Protein 2QZB (pdb70)

Structure (mmCIF, N/CA/C/O backbone):
data_2QZB
#
_entry.id   2QZB
#
_cell.length_a   37.599
_cell.length_b   37.599
_cell.length_c   420.261
_cell.angle_alpha   90.000
_cell.angle_beta   90.000
_cell.angle_gamma   90.000
#
_symmetry.space_group_name_H-M   'P 41 21 2'
#
loop_
_entity.id
_entity.type
_entity.pdbx_description
1 polymer 'Uncharacterized protein yfeY'
2 water water
#
loop_
_atom_site.group_PDB
_atom_site.id
_atom_site.type_symbol
_atom_site.label_atom_id
_atom_site.label_alt_id
_atom_site.label_comp_id
_atom_site.label_asym_id
_atom_site.label_entity_id
_atom_site.label_seq_id
_atom_site.pdbx_PDB_ins_code
_atom_site.Cartn_x
_atom_site.Cartn_y
_atom_site.Cartn_z
_atom_site.occupancy
_atom_site.B_iso_or_equiv
_atom_site.auth_seq_id
_atom_site.auth_comp_id
_atom_site.auth_asym_id
_atom_site.auth_atom_id
_atom_site.pdbx_PDB_model_num
ATOM 1 N N . THR A 1 14 ? -29.238 -6.640 -33.914 1.00 36.36 39 THR A N 1
ATOM 2 C CA . THR A 1 14 ? -28.294 -6.447 -35.051 1.00 35.54 39 THR A CA 1
ATOM 3 C C . THR A 1 14 ? -27.330 -7.618 -35.224 1.00 34.59 39 THR A C 1
ATOM 4 O O . THR A 1 14 ? -26.545 -7.951 -34.316 1.00 33.39 39 THR A O 1
ATOM 8 N N . LYS A 1 15 ? -27.391 -8.226 -36.409 1.00 32.82 40 LYS A N 1
ATOM 9 C CA . LYS A 1 15 ? -26.434 -9.252 -36.805 1.00 31.47 40 LYS A CA 1
ATOM 10 C C . LYS A 1 15 ? -25.897 -9.022 -38.224 1.00 30.03 40 LYS A C 1
ATOM 11 O O . LYS A 1 15 ? -26.566 -8.423 -39.090 1.00 28.57 40 LYS A O 1
ATOM 17 N N . VAL A 1 16 ? -24.708 -9.552 -38.456 1.00 27.46 41 VAL A N 1
ATOM 18 C CA . VAL A 1 16 ? -24.209 -9.701 -39.805 1.00 27.78 41 VAL A CA 1
ATOM 19 C C . VAL A 1 16 ? -24.925 -10.865 -40.500 1.00 27.89 41 VAL A C 1
ATOM 20 O O . VAL A 1 16 ? -24.979 -11.981 -39.982 1.00 26.74 41 VAL A O 1
ATOM 24 N N . SER A 1 17 ? -25.469 -10.590 -41.683 1.00 28.63 42 SER A N 1
ATOM 25 C CA . SER A 1 17 ? -26.169 -11.598 -42.486 1.00 28.80 42 SER A CA 1
ATOM 26 C C . SER A 1 17 ? -25.734 -11.435 -43.928 1.00 28.90 42 SER A C 1
ATOM 27 O O . SER A 1 17 ? -25.038 -10.485 -44.246 1.00 29.03 42 SER A O 1
ATOM 30 N N . GLU A 1 18 ? -26.162 -12.345 -44.804 1.00 29.19 43 GLU A N 1
ATOM 31 C CA . GLU A 1 18 ? -25.909 -12.242 -46.247 1.00 30.12 43 GLU A CA 1
ATOM 32 C C . GLU A 1 18 ? -26.229 -10.866 -46.832 1.00 30.38 43 GLU A C 1
ATOM 33 O O . GLU A 1 18 ? -25.541 -10.435 -47.754 1.00 30.83 43 GLU A O 1
ATOM 39 N N . GLN A 1 19 ? -27.258 -10.212 -46.291 1.00 31.06 44 GLN A N 1
ATOM 40 C CA . GLN A 1 19 ? -27.751 -8.893 -46.728 1.00 33.30 44 GLN A CA 1
ATOM 41 C C . GLN A 1 19 ? -27.056 -7.655 -46.151 1.00 32.24 44 GLN A C 1
ATOM 42 O O . GLN A 1 19 ? -27.256 -6.553 -46.649 1.00 33.79 44 GLN A O 1
ATOM 48 N N . GLY A 1 20 ? -26.293 -7.803 -45.082 1.00 31.66 45 GLY A N 1
ATOM 49 C CA . GLY A 1 20 ? -25.605 -6.650 -44.506 1.00 30.93 45 GLY A CA 1
ATOM 50 C C . GLY A 1 20 ? -25.518 -6.761 -43.003 1.00 30.41 45 GLY A C 1
ATOM 51 O O . GLY A 1 20 ? -25.426 -7.852 -42.463 1.00 29.95 45 GLY A O 1
ATOM 52 N N . VAL A 1 21 ? -25.515 -5.615 -42.347 1.00 30.16 46 VAL A N 1
ATOM 53 C CA . VAL A 1 21 ? -25.359 -5.524 -40.898 1.00 29.28 46 VAL A CA 1
ATOM 54 C C . VAL A 1 21 ? -26.557 -4.715 -40.464 1.00 30.20 46 VAL A C 1
ATOM 55 O O . VAL A 1 21 ? -26.647 -3.524 -40.752 1.00 30.33 46 VAL A O 1
ATOM 59 N N . GLY A 1 22 ? -27.521 -5.378 -39.834 1.00 31.49 47 GLY A N 1
ATOM 60 C CA . GLY A 1 22 ? -28.788 -4.716 -39.464 1.00 32.77 47 GLY A CA 1
ATOM 61 C C . GLY A 1 22 ? -29.463 -4.187 -40.718 1.00 34.20 47 GLY A C 1
ATOM 62 O O . GLY A 1 22 ? -29.788 -4.951 -41.616 1.00 34.83 47 GLY A O 1
ATOM 63 N N . GLU A 1 23 ? -29.643 -2.876 -40.807 1.00 34.23 48 GLU A N 1
ATOM 64 C CA . GLU A 1 23 ? -30.277 -2.286 -41.982 1.00 35.11 48 GLU A CA 1
ATOM 65 C C . GLU A 1 23 ? -29.246 -1.663 -42.938 1.00 34.46 48 GLU A C 1
ATOM 66 O O . GLU A 1 23 ? -29.593 -1.053 -43.939 1.00 34.64 48 GLU A O 1
ATOM 72 N N . LEU A 1 24 ? -27.967 -1.840 -42.634 1.00 33.63 49 LEU A N 1
ATOM 73 C CA . LEU A 1 24 ? -26.890 -1.454 -43.546 1.00 32.23 49 LEU A CA 1
ATOM 74 C C . LEU A 1 24 ? -26.748 -2.549 -44.613 1.00 32.97 49 LEU A C 1
ATOM 75 O O . LEU A 1 24 ? -26.493 -3.698 -44.291 1.00 32.50 49 LEU A O 1
ATOM 80 N N . THR A 1 25 ? -26.970 -2.180 -45.872 1.00 33.69 50 THR A N 1
ATOM 81 C CA . THR A 1 25 ? -27.041 -3.136 -46.983 1.00 34.40 50 THR A CA 1
ATOM 82 C C . THR A 1 25 ? -26.303 -2.579 -48.194 1.00 34.35 50 THR A C 1
ATOM 83 O O . THR A 1 25 ? -25.736 -1.463 -48.154 1.00 32.33 50 THR A O 1
ATOM 87 N N . ALA A 1 26 ? -26.276 -3.372 -49.263 1.00 34.68 51 ALA A N 1
ATOM 88 C CA . ALA A 1 26 ? -25.664 -2.948 -50.519 1.00 35.38 51 ALA A CA 1
ATOM 89 C C . ALA A 1 26 ? -26.397 -1.725 -51.098 1.00 35.94 51 ALA A C 1
ATOM 90 O O . ALA A 1 26 ? -25.812 -0.959 -51.856 1.00 36.51 51 ALA A O 1
ATOM 92 N N . SER A 1 27 ? -27.661 -1.528 -50.751 1.00 36.63 52 SER A N 1
ATOM 93 C CA . SER A 1 27 ? -28.367 -0.342 -51.286 1.00 38.02 52 SER A CA 1
ATOM 94 C C . SER A 1 27 ? -28.244 0.912 -50.402 1.00 38.00 52 SER A C 1
ATOM 95 O O . SER A 1 27 ? -28.683 1.999 -50.796 1.00 38.51 52 SER A O 1
ATOM 98 N N . THR A 1 28 ? -27.638 0.765 -49.218 1.00 36.66 53 THR A N 1
ATOM 99 C CA . THR A 1 28 ? -27.409 1.898 -48.343 1.00 35.26 53 THR A CA 1
ATOM 100 C C . THR A 1 28 ? -26.368 2.862 -48.912 1.00 34.60 53 THR A C 1
ATOM 101 O O . THR A 1 28 ? -25.236 2.487 -49.142 1.00 34.86 53 THR A O 1
ATOM 105 N N . PRO A 1 29 ? -26.767 4.121 -49.166 1.00 34.71 54 PRO A N 1
ATOM 106 C CA . PRO A 1 29 ? -25.812 5.120 -49.622 1.00 34.59 54 PRO A CA 1
ATOM 107 C C . PRO A 1 29 ? -24.673 5.304 -48.628 1.00 34.31 54 PRO A C 1
ATOM 108 O O . PRO A 1 29 ? -24.899 5.198 -47.418 1.00 34.56 54 PRO A O 1
ATOM 112 N N . LEU A 1 30 ? -23.481 5.609 -49.121 1.00 32.92 55 LEU A N 1
ATOM 113 C CA . LEU A 1 30 ? -22.385 5.868 -48.240 1.00 33.25 55 LEU A CA 1
ATOM 114 C C . LEU A 1 30 ? -22.416 7.333 -47.791 1.00 33.19 55 LEU A C 1
ATOM 115 O O . LEU A 1 30 ? -21.631 8.155 -48.239 1.00 32.29 55 LEU A O 1
ATOM 120 N N . GLN A 1 31 ? -23.341 7.635 -46.884 1.00 32.23 56 GLN A N 1
ATOM 121 C CA . GLN A 1 31 ? -23.587 9.016 -46.483 1.00 33.12 56 GLN A CA 1
ATOM 122 C C . GLN A 1 31 ? -23.917 9.064 -45.003 1.00 32.20 56 GLN A C 1
ATOM 123 O O . GLN A 1 31 ? -24.551 8.161 -44.501 1.00 31.25 56 GLN A O 1
ATOM 129 N N . GLU A 1 32 ? -23.505 10.134 -44.331 1.00 32.22 57 GLU A N 1
ATOM 130 C CA . GLU A 1 32 ? -23.684 10.259 -42.902 1.00 33.68 57 GLU A CA 1
ATOM 131 C C . GLU A 1 32 ? -25.099 9.952 -42.418 1.00 32.64 57 GLU A C 1
ATOM 132 O O . GLU A 1 32 ? -25.273 9.119 -41.543 1.00 32.67 57 GLU A O 1
ATOM 138 N N . GLN A 1 33 ? -26.114 10.609 -42.975 1.00 32.28 58 GLN A N 1
ATOM 139 C CA . GLN A 1 33 ? -27.476 10.473 -42.421 1.00 32.34 58 GLN A CA 1
ATOM 140 C C . GLN A 1 33 ? -28.128 9.125 -42.749 1.00 31.19 58 GLN A C 1
ATOM 141 O O . GLN A 1 33 ? -28.920 8.576 -41.970 1.00 31.62 58 GLN A O 1
ATOM 147 N N . ALA A 1 34 ? -27.755 8.560 -43.891 1.00 29.78 59 ALA A N 1
ATOM 148 C CA . ALA A 1 34 ? -28.256 7.237 -44.283 1.00 28.05 59 ALA A CA 1
ATOM 149 C C . ALA A 1 34 ? -27.752 6.161 -43.311 1.00 26.22 59 ALA A C 1
ATOM 150 O O . ALA A 1 34 ? -28.493 5.318 -42.864 1.00 25.38 59 ALA A O 1
ATOM 152 N N . ILE A 1 35 ? -26.476 6.209 -42.993 1.00 25.81 60 ILE A N 1
ATOM 153 C CA . ILE A 1 35 ? -25.879 5.252 -42.056 1.00 25.66 60 ILE A CA 1
ATOM 154 C C . ILE A 1 35 ? -26.465 5.437 -40.644 1.00 25.94 60 ILE A C 1
ATOM 155 O O . ILE A 1 35 ? -26.842 4.473 -40.001 1.00 25.85 60 ILE A O 1
ATOM 160 N N . ALA A 1 36 ? -26.591 6.679 -40.203 1.00 27.14 61 ALA A N 1
ATOM 161 C CA . ALA A 1 36 ? -27.092 6.970 -38.839 1.00 29.42 61 ALA A CA 1
ATOM 162 C C . ALA A 1 36 ? -28.527 6.502 -38.704 1.00 30.80 61 ALA A C 1
ATOM 163 O O . ALA A 1 36 ? -28.892 5.908 -37.706 1.00 30.39 61 ALA A O 1
ATOM 165 N N . ASP A 1 37 ? -29.322 6.693 -39.754 1.00 33.01 62 ASP A N 1
ATOM 166 C CA . ASP A 1 37 ? -30.683 6.177 -39.768 1.00 35.32 62 ASP A CA 1
ATOM 167 C C . ASP A 1 37 ? -30.726 4.669 -39.727 1.00 35.81 62 ASP A C 1
ATOM 168 O O . ASP A 1 37 ? -31.652 4.108 -39.183 1.00 36.40 62 ASP A O 1
ATOM 173 N N . ALA A 1 38 ? -29.735 4.023 -40.335 1.00 35.90 63 ALA A N 1
ATOM 174 C CA . ALA A 1 38 ? -29.675 2.559 -40.388 1.00 36.36 63 ALA A CA 1
ATOM 175 C C . ALA A 1 38 ? -29.189 1.940 -39.100 1.00 36.52 63 ALA A C 1
ATOM 176 O O . ALA A 1 38 ? -29.570 0.824 -38.778 1.00 36.99 63 ALA A O 1
ATOM 178 N N . LEU A 1 39 ? -28.342 2.666 -38.380 1.00 36.51 64 LEU A N 1
ATOM 179 C CA . LEU A 1 39 ? -27.683 2.159 -37.186 1.00 36.60 64 LEU A CA 1
ATOM 180 C C . LEU A 1 39 ? -28.666 1.979 -36.046 1.00 37.50 64 LEU A C 1
ATOM 181 O O . LEU A 1 39 ? -29.520 2.810 -35.857 1.00 37.80 64 LEU A O 1
ATOM 186 N N . ASP A 1 40 ? -28.519 0.901 -35.281 1.00 38.14 65 ASP A N 1
ATOM 187 C CA . ASP A 1 40 ? -29.380 0.654 -34.123 1.00 39.32 65 ASP A CA 1
ATOM 188 C C . ASP A 1 40 ? -28.518 0.379 -32.875 1.00 38.92 65 ASP A C 1
ATOM 189 O O . ASP A 1 40 ? -28.217 -0.765 -32.519 1.00 40.65 65 ASP A O 1
ATOM 194 N N . GLY A 1 41 ? -28.094 1.445 -32.229 1.00 37.71 66 GLY A N 1
ATOM 195 C CA . GLY A 1 41 ? -27.251 1.325 -31.054 1.00 35.45 66 GLY A CA 1
ATOM 196 C C . GLY A 1 41 ? -26.859 2.713 -30.630 1.00 34.29 66 GLY A C 1
ATOM 197 O O . GLY A 1 41 ? -27.202 3.695 -31.285 1.00 34.15 66 GLY A O 1
ATOM 198 N N . ASP A 1 42 ? -26.110 2.788 -29.537 1.00 33.05 67 ASP A N 1
ATOM 199 C CA . ASP A 1 42 ? -25.678 4.040 -28.997 1.00 30.96 67 ASP A CA 1
ATOM 200 C C . ASP A 1 42 ? -24.287 4.311 -29.579 1.00 28.58 67 ASP A C 1
ATOM 201 O O . ASP A 1 42 ? -23.295 4.275 -28.864 1.00 29.17 67 ASP A O 1
ATOM 206 N N . TYR A 1 43 ? -24.223 4.575 -30.878 1.00 25.95 68 TYR A N 1
ATOM 207 C CA . TYR A 1 43 ? -22.949 4.763 -31.560 1.00 23.61 68 TYR A CA 1
ATOM 208 C C . TYR A 1 43 ? -22.731 6.230 -31.857 1.00 21.99 68 TYR A C 1
ATOM 209 O O . TYR A 1 43 ? -23.680 6.996 -31.896 1.00 19.84 68 TYR A O 1
ATOM 218 N N . ARG A 1 44 ? -21.469 6.571 -32.096 1.00 20.90 69 ARG A N 1
ATOM 219 C CA . ARG A 1 44 ? -21.061 7.793 -32.746 1.00 21.57 69 ARG A CA 1
ATOM 220 C C . ARG A 1 44 ? -20.536 7.407 -34.136 1.00 21.82 69 ARG A C 1
ATOM 221 O O . ARG A 1 44 ? -20.317 6.227 -34.426 1.00 21.83 69 ARG A O 1
ATOM 229 N N . LEU A 1 45 ? -20.325 8.397 -34.987 1.00 22.58 70 LEU A N 1
ATOM 230 C CA . LEU A 1 45 ? -19.924 8.184 -36.382 1.00 22.55 70 LEU A CA 1
ATOM 231 C C . LEU A 1 45 ? -18.817 9.189 -36.761 1.00 22.92 70 LEU A C 1
ATOM 232 O O . LEU A 1 45 ? -18.892 10.376 -36.394 1.00 22.34 70 LEU A O 1
ATOM 237 N N . ARG A 1 46 ? -17.799 8.715 -37.472 1.00 21.11 71 ARG A N 1
ATOM 238 C CA . ARG A 1 46 ? -16.639 9.494 -37.836 1.00 22.22 71 ARG A CA 1
ATOM 239 C C . ARG A 1 46 ? -16.412 9.189 -39.324 1.00 22.76 71 ARG A C 1
ATOM 240 O O . ARG A 1 46 ? -16.873 8.175 -39.792 1.00 21.99 71 ARG A O 1
ATOM 248 N N . SER A 1 47 ? -15.700 10.042 -40.063 1.00 22.76 72 SER A N 1
ATOM 249 C CA . SER A 1 47 ? -15.430 9.731 -41.458 1.00 23.38 72 SER A CA 1
ATOM 250 C C . SER A 1 47 ? -13.969 9.862 -41.821 1.00 23.41 72 SER A C 1
ATOM 251 O O . SER A 1 47 ? -13.158 10.351 -41.052 1.00 22.61 72 SER A O 1
ATOM 254 N N . GLY A 1 48 ? -13.641 9.416 -43.026 1.00 23.82 73 GLY A N 1
ATOM 255 C CA . GLY A 1 48 ? -12.263 9.442 -43.499 1.00 24.44 73 GLY A CA 1
ATOM 256 C C . GLY A 1 48 ? -12.231 9.141 -44.999 1.00 25.31 73 GLY A C 1
ATOM 257 O O . GLY A 1 48 ? -13.253 8.851 -45.608 1.00 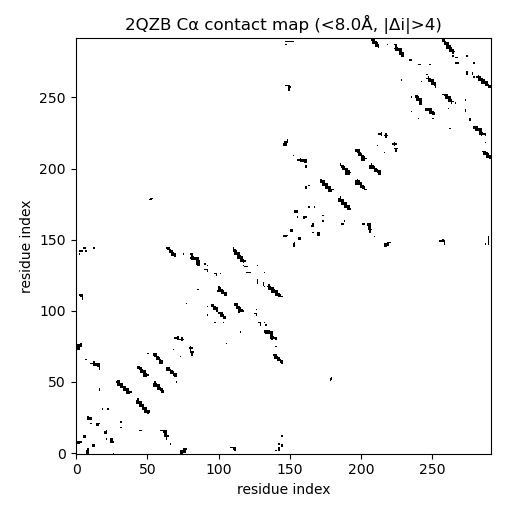24.24 73 GLY A O 1
ATOM 258 N N . MET A 1 49 ? -11.061 9.232 -45.587 1.00 26.90 74 MET A N 1
ATOM 259 C CA . MET A 1 49 ? -10.943 9.004 -47.008 1.00 28.86 74 MET A CA 1
ATOM 260 C C . MET A 1 49 ? -9.693 8.258 -47.175 1.00 29.51 74 MET A C 1
ATOM 261 O O . MET A 1 49 ? -8.773 8.345 -46.332 1.00 30.40 74 MET A O 1
ATOM 266 N N . LYS A 1 50 ? -9.660 7.465 -48.234 1.00 30.65 75 LYS A N 1
ATOM 267 C CA . LYS A 1 50 ? -8.449 6.761 -48.571 1.00 31.95 75 LYS A CA 1
ATOM 268 C C . LYS A 1 50 ? -8.435 6.523 -50.057 1.00 33.14 75 LYS A C 1
ATOM 269 O O . LYS A 1 50 ? -9.391 6.803 -50.780 1.00 32.35 75 LYS A O 1
ATOM 275 N N . THR A 1 51 ? -7.331 5.939 -50.474 1.00 34.84 76 THR A N 1
ATOM 276 C CA . THR A 1 51 ? -7.026 5.685 -51.854 1.00 37.35 76 THR A CA 1
ATOM 277 C C . THR A 1 51 ? -7.488 4.259 -52.192 1.00 38.08 76 THR A C 1
ATOM 278 O O . THR A 1 51 ? -7.280 3.335 -51.400 1.00 37.56 76 THR A O 1
ATOM 282 N N . ALA A 1 52 ? -8.153 4.113 -53.349 1.00 39.37 77 ALA A N 1
ATOM 283 C CA . ALA A 1 52 ? -8.591 2.807 -53.909 1.00 39.83 77 ALA A CA 1
ATOM 284 C C . ALA A 1 52 ? -8.750 2.883 -55.443 1.00 40.26 77 ALA A C 1
ATOM 285 O O . ALA A 1 52 ? -9.399 3.798 -55.950 1.00 40.61 77 ALA A O 1
ATOM 287 N N . ASN A 1 53 ? -8.138 1.945 -56.174 1.00 41.04 78 ASN A N 1
ATOM 288 C CA . ASN A 1 53 ? -8.324 1.793 -57.648 1.00 41.06 78 ASN A CA 1
ATOM 289 C C . ASN A 1 53 ? -8.164 3.052 -58.498 1.00 40.65 78 ASN A C 1
ATOM 290 O O . ASN A 1 53 ? -9.009 3.354 -59.359 1.00 40.34 78 ASN A O 1
ATOM 295 N N . GLY A 1 54 ? -7.089 3.789 -58.247 1.00 40.58 79 GLY A N 1
ATOM 296 C CA . GLY A 1 54 ? -6.810 5.017 -58.971 1.00 40.50 79 GLY A CA 1
ATOM 297 C C . GLY A 1 54 ? -7.753 6.145 -58.611 1.00 40.32 79 GLY A C 1
ATOM 298 O O . GLY A 1 54 ? -7.900 7.087 -59.369 1.00 40.22 79 GLY A O 1
ATOM 299 N N . ASN A 1 55 ? -8.384 6.055 -57.447 1.00 40.57 80 ASN A N 1
ATOM 300 C CA . ASN A 1 55 ? -9.158 7.190 -56.914 1.00 40.61 80 ASN A CA 1
ATOM 301 C C . ASN A 1 55 ? -9.174 7.287 -55.383 1.00 39.92 80 ASN A C 1
ATOM 302 O O . ASN A 1 55 ? -8.495 6.534 -54.691 1.00 40.65 80 ASN A O 1
ATOM 307 N N . VAL A 1 56 ? -9.937 8.233 -54.864 1.00 38.48 81 VAL A N 1
ATOM 308 C CA . VAL A 1 56 ? -10.080 8.408 -53.437 1.00 37.30 81 VAL A CA 1
ATOM 309 C C . VAL A 1 56 ? -11.502 8.005 -53.062 1.00 36.22 81 VAL A C 1
ATOM 310 O O . VAL A 1 56 ? -12.460 8.453 -53.701 1.00 36.02 81 VAL A O 1
ATOM 314 N N . VAL A 1 57 ? -11.637 7.133 -52.063 1.00 34.13 82 VAL A N 1
ATOM 315 C CA . VAL A 1 57 ? -12.980 6.748 -51.566 1.00 32.71 82 VAL A CA 1
ATOM 316 C C . VAL A 1 57 ? -13.183 7.170 -50.109 1.00 31.88 82 VAL A C 1
ATOM 317 O O . VAL A 1 57 ? -12.231 7.235 -49.321 1.00 30.69 82 VAL A O 1
ATOM 321 N N . ARG A 1 58 ? -14.443 7.406 -49.763 1.00 30.40 83 ARG A N 1
ATOM 322 C CA . ARG A 1 58 ? -14.809 7.723 -48.426 1.00 29.35 83 ARG A CA 1
ATOM 323 C C . ARG A 1 58 ? -15.072 6.439 -47.646 1.00 28.08 83 ARG A C 1
ATOM 324 O O . ARG A 1 58 ? -15.429 5.390 -48.228 1.00 26.55 83 ARG A O 1
ATOM 332 N N . PHE A 1 59 ? -14.808 6.514 -46.346 1.00 25.45 84 PHE A N 1
ATOM 333 C CA . PHE A 1 59 ? -15.232 5.479 -45.401 1.00 24.31 84 PHE A CA 1
ATOM 334 C C . PHE A 1 59 ? -15.802 6.110 -44.123 1.00 23.48 84 PHE A C 1
ATOM 335 O O . PHE A 1 59 ? -15.577 7.309 -43.885 1.00 21.42 84 PHE A O 1
ATOM 343 N N . PHE A 1 60 ? -16.549 5.318 -43.347 1.00 22.45 85 PHE A N 1
ATOM 344 C CA . PHE A 1 60 ? -17.056 5.746 -42.031 1.00 21.89 85 PHE A CA 1
ATOM 345 C C . PHE A 1 60 ? -16.614 4.763 -40.964 1.00 21.40 85 PHE A C 1
ATOM 346 O O . PHE A 1 60 ? -16.537 3.566 -41.215 1.00 19.67 85 PHE A O 1
ATOM 354 N N . GLU A 1 61 ? -16.299 5.288 -39.781 1.00 21.05 86 GLU A N 1
ATOM 355 C CA . GLU A 1 61 ? -16.078 4.494 -38.584 1.00 22.07 86 GLU A CA 1
ATOM 356 C C . GLU A 1 61 ? -17.240 4.733 -37.635 1.00 21.39 86 GLU A C 1
ATOM 357 O O . GLU A 1 61 ? -17.561 5.876 -37.247 1.00 21.51 86 GLU A O 1
ATOM 363 N N . VAL A 1 62 ? -17.886 3.645 -37.289 1.00 20.86 87 VAL A N 1
ATOM 364 C CA . VAL A 1 62 ? -18.949 3.637 -36.339 1.00 20.49 87 VAL A CA 1
ATOM 365 C C . VAL A 1 62 ? -18.264 3.411 -34.999 1.00 20.86 87 VAL A C 1
ATOM 366 O O . VAL A 1 62 ? -17.542 2.458 -34.825 1.00 21.29 87 VAL A O 1
ATOM 370 N N . MET A 1 63 ? -18.481 4.305 -34.060 1.00 20.98 88 MET A N 1
ATOM 371 C CA . MET A 1 63 ? -17.673 4.314 -32.847 1.00 22.07 88 MET A CA 1
ATOM 372 C C . MET A 1 63 ? -18.504 3.854 -31.660 1.00 23.14 88 MET A C 1
ATOM 373 O O . MET A 1 63 ? -19.654 4.260 -31.500 1.00 22.93 88 MET A O 1
ATOM 378 N N . LYS A 1 64 ? -17.902 3.036 -30.828 1.00 24.83 89 LYS A N 1
ATOM 379 C CA . LYS A 1 64 ? -18.566 2.560 -29.613 1.00 28.19 89 LYS A CA 1
ATOM 380 C C . LYS A 1 64 ? -17.639 2.952 -28.488 1.00 27.84 89 LYS A C 1
ATOM 381 O O . LYS A 1 64 ? -16.581 2.365 -28.299 1.00 27.95 89 LYS A O 1
ATOM 387 N N . GLY A 1 65 ? -18.005 4.028 -27.812 1.00 29.28 90 GLY A N 1
ATOM 388 C CA . GLY A 1 65 ? -17.081 4.725 -26.932 1.00 29.38 90 GLY A CA 1
ATOM 389 C C . GLY A 1 65 ? -15.850 5.169 -27.690 1.00 30.25 90 GLY A C 1
ATOM 390 O O . GLY A 1 65 ? -15.942 5.813 -28.748 1.00 30.23 90 GLY A O 1
ATOM 391 N N . ASP A 1 66 ? -14.703 4.749 -27.162 1.00 30.21 91 ASP A N 1
ATOM 392 C CA . ASP A 1 66 ? -13.370 5.120 -27.612 1.00 31.55 91 ASP A CA 1
ATOM 393 C C . ASP A 1 66 ? -12.864 4.281 -28.800 1.00 30.48 91 ASP A C 1
ATOM 394 O O . ASP A 1 66 ? -11.773 4.542 -29.357 1.00 30.66 91 ASP A O 1
ATOM 399 N N . ASN A 1 67 ? -13.643 3.262 -29.154 1.00 29.27 92 ASN A N 1
ATOM 400 C CA . ASN A 1 67 ? -13.187 2.167 -30.015 1.00 27.62 92 ASN A CA 1
ATOM 401 C C . ASN A 1 67 ? -14.045 2.059 -31.284 1.00 25.36 92 ASN A C 1
ATOM 402 O O . ASN A 1 67 ? -15.257 2.350 -31.278 1.00 23.59 92 ASN A O 1
ATOM 407 N N . VAL A 1 68 ? -13.433 1.589 -32.363 1.00 23.56 93 VAL A N 1
ATOM 408 C CA . VAL A 1 68 ? -14.152 1.424 -33.600 1.00 21.50 93 VAL A CA 1
ATOM 409 C C . VAL A 1 68 ? -15.012 0.187 -33.461 1.00 21.28 93 VAL A C 1
ATOM 410 O O . VAL A 1 68 ? -14.513 -0.881 -33.143 1.00 20.57 93 VAL A O 1
ATOM 414 N N . ALA A 1 69 ? -16.317 0.349 -33.648 1.00 21.53 94 ALA A N 1
ATOM 415 C CA . ALA A 1 69 ? -17.262 -0.794 -33.663 1.00 21.33 94 ALA A CA 1
ATOM 416 C C . ALA A 1 69 ? -17.444 -1.405 -35.065 1.00 21.18 94 ALA A C 1
ATOM 417 O O . ALA A 1 69 ? -17.704 -2.612 -35.195 1.00 20.30 94 ALA A O 1
ATOM 419 N N . MET A 1 70 ? -17.356 -0.563 -36.108 1.00 21.44 95 MET A N 1
ATOM 420 C CA . MET A 1 70 ? -17.497 -0.994 -37.530 1.00 20.91 95 MET A CA 1
ATOM 421 C C . MET A 1 70 ? -16.780 0.014 -38.384 1.00 21.74 95 MET A C 1
ATOM 422 O O . MET A 1 70 ? -16.800 1.223 -38.085 1.00 21.07 95 MET A O 1
ATOM 427 N N . VAL A 1 71 ? -16.245 -0.486 -39.492 1.00 22.13 96 VAL A N 1
ATOM 428 C CA . VAL A 1 71 ? -15.724 0.335 -40.591 1.00 22.05 96 VAL A CA 1
ATOM 429 C C . VAL A 1 71 ? -16.596 0.067 -41.798 1.00 22.48 96 VAL A C 1
ATOM 430 O O . VAL A 1 71 ? -16.735 -1.086 -42.207 1.00 22.28 96 VAL A O 1
ATOM 434 N N . ILE A 1 72 ? -17.178 1.122 -42.372 1.00 21.30 97 ILE A N 1
ATOM 435 C CA . ILE A 1 72 ? -18.028 0.996 -43.501 1.00 22.18 97 ILE A CA 1
ATOM 436 C C . ILE A 1 72 ? -17.320 1.586 -44.730 1.00 24.40 97 ILE A C 1
ATOM 437 O O . ILE A 1 72 ? -16.818 2.737 -44.703 1.00 23.80 97 ILE A O 1
ATOM 442 N N . ASN A 1 73 ? -17.259 0.786 -45.785 1.00 25.74 98 ASN A N 1
ATOM 443 C CA . ASN A 1 73 ? -16.621 1.160 -47.060 1.00 27.79 98 ASN A CA 1
ATOM 444 C C . ASN A 1 73 ? -17.630 1.057 -48.173 1.00 28.76 98 ASN A C 1
ATOM 445 O O . ASN A 1 73 ? -18.656 0.386 -48.039 1.00 28.59 98 ASN A O 1
ATOM 450 N N . GLY A 1 74 ? -17.364 1.743 -49.283 1.00 30.69 99 GLY A N 1
ATOM 451 C CA . GLY A 1 74 ? -18.324 1.792 -50.388 1.00 30.81 99 GLY A CA 1
ATOM 452 C C . GLY A 1 74 ? -17.759 2.441 -51.652 1.00 32.13 99 GLY A C 1
ATOM 453 O O . GLY A 1 74 ? -16.640 2.119 -52.076 1.00 32.83 99 GLY A O 1
ATOM 454 N N . GLY A 1 77 ? -20.283 4.785 -54.866 1.00 39.50 102 GLY A N 1
ATOM 455 C CA . GLY A 1 77 ? -20.389 5.317 -53.465 1.00 39.06 102 GLY A CA 1
ATOM 456 C C . GLY A 1 77 ? -21.579 4.792 -52.633 1.00 38.75 102 GLY A C 1
ATOM 457 O O . GLY A 1 77 ? -22.370 5.550 -52.025 1.00 39.17 102 GLY A O 1
ATOM 458 N N . THR A 1 78 ? -21.720 3.476 -52.629 1.00 37.05 103 THR A N 1
ATOM 459 C CA . THR A 1 78 ? -22.800 2.799 -51.930 1.00 35.73 103 THR A CA 1
ATOM 460 C C . THR A 1 78 ? -22.050 1.770 -51.090 1.00 33.85 103 THR A C 1
ATOM 461 O O . THR A 1 78 ? -20.880 1.543 -51.343 1.00 33.90 103 THR A O 1
ATOM 465 N N . ILE A 1 79 ? -22.648 1.220 -50.040 1.00 32.70 104 ILE A N 1
ATOM 466 C CA . ILE A 1 79 ? -21.862 0.364 -49.136 1.00 30.63 104 ILE A CA 1
ATOM 467 C C . ILE A 1 79 ? -21.477 -0.946 -49.803 1.00 29.72 104 ILE A C 1
ATOM 468 O O . ILE A 1 79 ? -22.349 -1.671 -50.233 1.00 29.78 104 ILE A O 1
ATOM 473 N N . SER A 1 80 ? -20.185 -1.253 -49.857 1.00 29.58 105 SER A N 1
ATOM 474 C CA . SER A 1 80 ? -19.721 -2.511 -50.441 1.00 29.83 105 SER A CA 1
ATOM 475 C C . SER A 1 80 ? -18.967 -3.464 -49.482 1.00 28.35 105 SER A C 1
ATOM 476 O O . SER A 1 80 ? -18.719 -4.624 -49.827 1.00 26.77 105 SER A O 1
ATOM 479 N N . ARG A 1 81 ? -18.615 -2.968 -48.289 1.00 25.71 106 ARG A N 1
ATOM 480 C CA . ARG A 1 81 ? -17.916 -3.760 -47.265 1.00 24.13 106 ARG A CA 1
ATOM 481 C C . ARG A 1 81 ? -18.173 -3.129 -45.894 1.00 24.10 106 ARG A C 1
ATOM 482 O O . ARG A 1 81 ? -18.231 -1.866 -45.785 1.00 21.85 106 ARG A O 1
ATOM 490 N N . ILE A 1 82 ? -18.349 -3.991 -44.875 1.00 22.63 107 ILE A N 1
ATOM 491 C CA . ILE A 1 82 ? -18.488 -3.550 -43.452 1.00 22.50 107 ILE A CA 1
ATOM 492 C C . ILE A 1 82 ? -17.658 -4.515 -42.639 1.00 23.11 107 ILE A C 1
ATOM 493 O O . ILE A 1 82 ? -17.893 -5.741 -42.707 1.00 23.36 107 ILE A O 1
ATOM 498 N N . ASP A 1 83 ? -16.654 -3.998 -41.939 1.00 22.00 108 ASP A N 1
ATOM 499 C CA . ASP A 1 83 ? -15.912 -4.799 -40.965 1.00 23.29 108 ASP A CA 1
ATOM 500 C C . ASP A 1 83 ? -16.498 -4.566 -39.563 1.00 22.94 108 ASP A C 1
ATOM 501 O O . ASP A 1 83 ? -16.666 -3.420 -39.156 1.00 23.52 108 ASP A O 1
ATOM 506 N N . VAL A 1 84 ? -16.834 -5.633 -38.853 1.00 22.60 109 VAL A N 1
ATOM 507 C CA . VAL A 1 84 ? -17.501 -5.504 -37.562 1.00 21.92 109 VAL A CA 1
ATOM 508 C C . VAL A 1 84 ? -16.486 -5.879 -36.509 1.00 23.23 109 VAL A C 1
ATOM 509 O O . VAL A 1 84 ? -15.858 -6.946 -36.581 1.00 23.24 109 VAL A O 1
ATOM 513 N N . LEU A 1 85 ? -16.290 -4.998 -35.548 1.00 23.17 110 LEU A N 1
ATOM 514 C CA . LEU A 1 85 ? -15.396 -5.299 -34.430 1.00 24.81 110 LEU A CA 1
ATOM 515 C C . LEU A 1 85 ? -16.127 -5.281 -33.088 1.00 26.43 110 LEU A C 1
ATOM 516 O O . LEU A 1 85 ? -15.544 -5.584 -32.052 1.00 27.86 110 LEU A O 1
ATOM 521 N N . ASP A 1 86 ? -17.388 -4.887 -33.119 1.00 27.51 111 ASP A N 1
ATOM 522 C CA . ASP A 1 86 ? -18.262 -4.801 -31.946 1.00 29.47 111 ASP A CA 1
ATOM 523 C C . ASP A 1 86 ? -18.647 -6.210 -31.521 1.00 30.42 111 ASP A C 1
ATOM 524 O O . ASP A 1 86 ? -19.302 -6.963 -32.293 1.00 28.54 111 ASP A O 1
ATOM 529 N N . SER A 1 87 ? -18.239 -6.570 -30.297 1.00 30.88 112 SER A N 1
ATOM 530 C CA . SER A 1 87 ? -18.427 -7.942 -29.834 1.00 32.58 112 SER A CA 1
ATOM 531 C C . SER A 1 87 ? -19.906 -8.233 -29.638 1.00 32.10 112 SER A C 1
ATOM 532 O O . SER A 1 87 ? -20.309 -9.383 -29.664 1.00 33.12 112 SER A O 1
ATOM 535 N N . ASP A 1 88 ? -20.712 -7.185 -29.476 1.00 31.60 113 ASP A N 1
ATOM 536 C CA . ASP A 1 88 ? -22.155 -7.307 -29.375 1.00 31.59 113 ASP A CA 1
ATOM 537 C C . ASP A 1 88 ? -22.911 -7.604 -30.675 1.00 31.01 113 ASP A C 1
ATOM 538 O O . ASP A 1 88 ? -24.127 -7.809 -30.644 1.00 31.40 113 ASP A O 1
ATOM 543 N N . ILE A 1 89 ? -22.226 -7.618 -31.808 1.00 29.30 114 ILE A N 1
ATOM 544 C CA . ILE A 1 89 ? -22.911 -7.944 -33.070 1.00 28.13 114 ILE A CA 1
ATOM 545 C C . ILE A 1 89 ? -22.383 -9.282 -33.559 1.00 27.46 114 ILE A C 1
ATOM 546 O O . ILE A 1 89 ? -21.252 -9.349 -34.022 1.00 26.92 114 ILE A O 1
ATOM 551 N N . PRO A 1 90 ? -23.198 -10.342 -33.478 1.00 27.42 115 PRO A N 1
ATOM 552 C CA . PRO A 1 90 ? -22.727 -11.620 -33.990 1.00 27.88 115 PRO A CA 1
ATOM 553 C C . PRO A 1 90 ? -23.079 -11.776 -35.478 1.00 27.60 115 PRO A C 1
ATOM 554 O O . PRO A 1 90 ? -23.854 -10.996 -36.016 1.00 27.33 115 PRO A O 1
ATOM 558 N N . ALA A 1 91 ? -22.476 -12.758 -36.138 1.00 28.23 116 ALA A N 1
ATOM 559 C CA . ALA A 1 91 ? -22.916 -13.201 -37.441 1.00 28.65 116 ALA A CA 1
ATOM 560 C C . ALA A 1 91 ? -24.148 -14.087 -37.256 1.00 29.35 116 ALA A C 1
ATOM 561 O O . ALA A 1 91 ? -24.311 -14.706 -36.216 1.00 30.02 116 ALA A O 1
ATOM 563 N N . ASP A 1 92 ? -25.012 -14.176 -38.254 1.00 29.27 117 ASP A N 1
ATOM 564 C CA . ASP A 1 92 ? -26.195 -15.010 -38.093 1.00 30.81 117 ASP A CA 1
ATOM 565 C C . ASP A 1 92 ? -25.825 -16.508 -38.272 1.00 31.13 117 ASP A C 1
ATOM 566 O O . ASP A 1 92 ? -26.645 -17.390 -38.057 1.00 31.62 117 ASP A O 1
ATOM 571 N N . THR A 1 93 ? -24.562 -16.764 -38.632 1.00 31.70 118 THR A N 1
ATOM 572 C CA . THR A 1 93 ? -23.963 -18.087 -38.544 1.00 32.91 118 THR A CA 1
ATOM 573 C C . THR A 1 93 ? -23.717 -18.493 -37.101 1.00 33.31 118 THR A C 1
ATOM 574 O O . THR A 1 93 ? -23.322 -19.638 -36.859 1.00 34.80 118 THR A O 1
ATOM 578 N N . GLY A 1 94 ? -23.909 -17.558 -36.164 1.00 32.58 119 GLY A N 1
ATOM 579 C CA . GLY A 1 94 ? -23.658 -17.792 -34.732 1.00 32.56 119 GLY A CA 1
ATOM 580 C C . GLY A 1 94 ? -22.248 -17.398 -34.277 1.00 31.88 119 GLY A C 1
ATOM 581 O O . GLY A 1 94 ? -21.908 -17.463 -33.092 1.00 32.27 119 GLY A O 1
ATOM 582 N N . VAL A 1 95 ? -21.412 -17.012 -35.226 1.00 30.28 120 VAL A N 1
ATOM 583 C CA . VAL A 1 95 ? -20.071 -16.622 -34.912 1.00 29.71 120 VAL A CA 1
ATOM 584 C C . VAL A 1 95 ? -20.064 -15.177 -34.333 1.00 30.18 120 VAL A C 1
ATOM 585 O O . VAL A 1 95 ? -20.880 -14.316 -34.717 1.00 28.00 120 VAL A O 1
ATOM 589 N N . LYS A 1 96 ? -19.175 -14.956 -33.369 1.00 29.66 121 LYS A N 1
ATOM 590 C CA . LYS A 1 96 ? -19.015 -13.643 -32.741 1.00 29.75 121 LYS A CA 1
ATOM 591 C C . LYS A 1 96 ? -17.546 -13.411 -32.510 1.00 28.14 121 LYS A C 1
ATOM 592 O O . LYS A 1 96 ? -16.734 -14.340 -32.599 1.00 27.40 121 LYS A O 1
ATOM 598 N N . ILE A 1 97 ? -17.211 -12.164 -32.225 1.00 26.90 122 ILE A N 1
ATOM 599 C CA . ILE A 1 97 ? -15.872 -11.793 -31.782 1.00 26.43 122 ILE A CA 1
ATOM 600 C C . ILE A 1 97 ? -15.526 -12.654 -30.565 1.00 25.99 122 ILE A C 1
ATOM 601 O O . ILE A 1 97 ? -16.331 -12.777 -29.657 1.00 24.79 122 ILE A O 1
ATOM 606 N N . GLY A 1 98 ? -14.343 -13.265 -30.580 1.00 24.40 123 GLY A N 1
ATOM 607 C CA . GLY A 1 98 ? -14.005 -14.222 -29.581 1.00 24.89 123 GLY A CA 1
ATOM 608 C C . GLY A 1 98 ? -14.270 -15.692 -29.885 1.00 24.58 123 GLY A C 1
ATOM 609 O O . GLY A 1 98 ? -13.753 -16.541 -29.173 1.00 25.06 123 GLY A O 1
ATOM 610 N N . THR A 1 99 ? -15.043 -16.022 -30.932 1.00 23.30 124 THR A N 1
ATOM 611 C CA . THR A 1 99 ? -15.273 -17.437 -31.253 1.00 21.77 124 THR A CA 1
ATOM 612 C C . THR A 1 99 ? -13.899 -18.091 -31.490 1.00 22.19 124 THR A C 1
ATOM 613 O O . THR A 1 99 ? -13.085 -17.527 -32.199 1.00 21.38 124 THR A O 1
ATOM 617 N N . PRO A 1 100 ? -13.631 -19.262 -30.874 1.00 22.15 125 PRO A N 1
ATOM 618 C CA . PRO A 1 100 ? -12.379 -19.978 -31.130 1.00 21.88 125 PRO A CA 1
ATOM 619 C C . PRO A 1 100 ? -12.296 -20.500 -32.584 1.00 22.89 125 PRO A C 1
ATOM 620 O O . PRO A 1 100 ? -13.280 -20.959 -33.149 1.00 21.42 125 PRO A O 1
ATOM 624 N N . PHE A 1 101 ? -11.128 -20.389 -33.191 1.00 22.31 126 PHE A N 1
ATOM 625 C CA . PHE A 1 101 ? -10.916 -21.001 -34.516 1.00 23.17 126 PHE A CA 1
ATOM 626 C C . PHE A 1 101 ? -11.393 -22.471 -34.598 1.00 23.48 126 PHE A C 1
ATOM 627 O O . PHE A 1 101 ? -12.101 -22.854 -35.542 1.00 23.73 126 PHE A O 1
ATOM 635 N N . SER A 1 102 ? -11.000 -23.266 -33.593 1.00 23.52 127 SER A N 1
ATOM 636 C CA . SER A 1 102 ? -11.267 -24.716 -33.487 1.00 24.15 127 SER A CA 1
ATOM 637 C C . SER A 1 102 ? -12.742 -25.076 -33.341 1.00 24.82 127 SER A C 1
ATOM 638 O O . SER A 1 102 ? -13.134 -26.246 -33.576 1.00 23.07 127 SER A O 1
ATOM 641 N N . ASP A 1 103 ? -13.563 -24.074 -33.000 1.00 23.96 128 ASP A N 1
ATOM 642 C CA . ASP A 1 103 ? -15.022 -24.217 -33.035 1.00 24.83 128 ASP A CA 1
ATOM 643 C C . ASP A 1 103 ? -15.551 -24.315 -34.499 1.00 24.76 128 ASP A C 1
ATOM 644 O O . ASP A 1 103 ? -16.628 -24.870 -34.781 1.00 24.35 128 ASP A O 1
ATOM 649 N N . LEU A 1 104 ? -14.798 -23.754 -35.431 1.00 24.53 129 LEU A N 1
ATOM 650 C CA . LEU A 1 104 ? -15.316 -23.591 -36.794 1.00 24.43 129 LEU A CA 1
ATOM 651 C C . LEU A 1 104 ? -14.603 -24.400 -37.832 1.00 23.99 129 LEU A C 1
ATOM 652 O O . LEU A 1 104 ? -15.238 -24.842 -38.785 1.00 23.99 129 LEU A O 1
ATOM 657 N N . TYR A 1 105 ? -13.292 -24.567 -37.662 1.00 24.51 130 TYR A N 1
ATOM 658 C CA . TYR A 1 105 ? -12.432 -25.189 -38.680 1.00 25.27 130 TYR A CA 1
ATOM 659 C C . TYR A 1 105 ? -11.529 -26.234 -38.059 1.00 26.20 130 TYR A C 1
ATOM 660 O O . TYR A 1 105 ? -10.977 -26.023 -36.982 1.00 26.59 130 TYR A O 1
ATOM 669 N N . SER A 1 106 ? -11.396 -27.365 -38.741 1.00 27.31 131 SER A N 1
ATOM 670 C CA . SER A 1 106 ? -10.447 -28.395 -38.327 1.00 28.68 131 SER A CA 1
ATOM 671 C C . SER A 1 106 ? -9.065 -28.130 -38.886 1.00 29.75 131 SER A C 1
ATOM 672 O O . SER A 1 106 ? -8.075 -28.673 -38.392 1.00 29.67 131 SER A O 1
ATOM 675 N N . LYS A 1 107 ? -9.006 -27.266 -39.904 1.00 30.16 132 LYS A N 1
ATOM 676 C CA . LYS A 1 107 ? -7.762 -26.911 -40.577 1.00 31.16 132 LYS A CA 1
ATOM 677 C C . LYS A 1 107 ? -7.959 -25.646 -41.405 1.00 30.36 132 LYS A C 1
ATOM 678 O O . LYS A 1 107 ? -9.076 -25.288 -41.766 1.00 30.66 132 LYS A O 1
ATOM 684 N N . ALA A 1 108 ? -6.872 -24.947 -41.667 1.00 30.94 133 ALA A N 1
ATOM 685 C CA . ALA A 1 108 ? -6.925 -23.674 -42.409 1.00 31.64 133 ALA A CA 1
ATOM 686 C C . ALA A 1 108 ? -7.045 -23.849 -43.925 1.00 32.59 133 ALA A C 1
ATOM 687 O O . ALA A 1 108 ? -7.719 -23.051 -44.595 1.00 32.71 133 ALA A O 1
ATOM 689 N N . PHE A 1 109 ? -6.409 -24.902 -44.440 1.00 34.21 134 PHE A N 1
ATOM 690 C CA . PHE A 1 109 ? -6.254 -25.160 -45.884 1.00 36.11 134 PHE A CA 1
ATOM 691 C C . PHE A 1 109 ? -7.510 -24.821 -46.656 1.00 36.60 134 PHE A C 1
ATOM 692 O O . PHE A 1 109 ? -8.613 -25.300 -46.337 1.00 36.57 134 PHE A O 1
ATOM 700 N N . GLY A 1 110 ? -7.349 -23.947 -47.644 1.00 37.70 135 GLY A N 1
ATOM 701 C CA . GLY A 1 110 ? -8.406 -23.635 -48.605 1.00 38.33 135 GLY A CA 1
ATOM 702 C C . GLY A 1 110 ? -9.518 -22.737 -48.093 1.00 39.49 135 GLY A C 1
ATOM 703 O O . GLY A 1 110 ? -10.129 -22.010 -48.873 1.00 39.53 135 GLY A O 1
ATOM 704 N N . ASN A 1 111 ? -9.825 -22.840 -46.797 1.00 40.07 136 ASN A N 1
ATOM 705 C CA . ASN A 1 111 ? -10.821 -21.985 -46.121 1.00 39.50 136 ASN A CA 1
ATOM 706 C C . ASN A 1 111 ? -10.319 -20.524 -45.903 1.00 38.96 136 ASN A C 1
ATOM 707 O O . ASN A 1 111 ? -11.090 -19.542 -45.955 1.00 38.14 136 ASN A O 1
ATOM 712 N N . CYS A 1 112 ? -9.015 -20.420 -45.650 1.00 38.32 137 CYS A N 1
ATOM 713 C CA . CYS A 1 112 ? -8.392 -19.290 -44.970 1.00 38.29 137 CYS A CA 1
ATOM 714 C C . CYS A 1 112 ? -7.157 -18.819 -45.702 1.00 39.06 137 CYS A C 1
ATOM 715 O O . CYS A 1 112 ? -6.490 -19.605 -46.365 1.00 38.23 137 CYS A O 1
ATOM 718 N N . GLN A 1 113 ? -6.871 -17.525 -45.544 1.00 39.75 138 GLN A N 1
ATOM 719 C CA . GLN A 1 113 ? -5.745 -16.832 -46.146 1.00 42.19 138 GLN A CA 1
ATOM 720 C C . GLN A 1 113 ? -5.315 -15.682 -45.221 1.00 41.69 138 GLN A C 1
ATOM 721 O O . GLN A 1 113 ? -6.112 -15.176 -44.435 1.00 41.53 138 GLN A O 1
ATOM 727 N N . LYS A 1 114 ? -4.055 -15.279 -45.312 1.00 42.43 139 LYS A N 1
ATOM 728 C CA . LYS A 1 114 ? -3.583 -14.069 -44.627 1.00 42.38 139 LYS A CA 1
ATOM 729 C C . LYS A 1 114 ? -4.470 -12.903 -45.023 1.00 42.47 139 LYS A C 1
ATOM 730 O O . LYS A 1 114 ? -4.789 -12.746 -46.210 1.00 42.08 139 LYS A O 1
ATOM 736 N N . ALA A 1 115 ? -4.857 -12.103 -44.029 1.00 42.14 140 ALA A N 1
ATOM 737 C CA . ALA A 1 115 ? -5.752 -10.965 -44.231 1.00 42.62 140 ALA A CA 1
ATOM 738 C C . ALA A 1 115 ? -5.081 -9.882 -45.060 1.00 43.18 140 ALA A C 1
ATOM 739 O O . ALA A 1 115 ? -3.858 -9.863 -45.175 1.00 43.43 140 ALA A O 1
ATOM 741 N N . ALA A 1 122 ? -3.266 -11.212 -38.844 1.00 34.14 147 ALA A N 1
ATOM 742 C CA . ALA A 1 122 ? -4.594 -11.856 -38.899 1.00 33.42 147 ALA A CA 1
ATOM 743 C C . ALA A 1 122 ? -4.769 -12.786 -40.111 1.00 33.09 147 ALA A C 1
ATOM 744 O O . ALA A 1 122 ? -4.179 -12.589 -41.168 1.00 33.20 147 ALA A O 1
ATOM 746 N N . VAL A 1 123 ? -5.624 -13.780 -39.943 1.00 31.74 148 VAL A N 1
ATOM 747 C CA . VAL A 1 123 ? -5.943 -14.739 -40.981 1.00 30.87 148 VAL A CA 1
ATOM 748 C C . VAL A 1 123 ? -7.431 -14.556 -41.254 1.00 30.34 148 VAL A C 1
ATOM 749 O O . VAL A 1 123 ? -8.217 -14.384 -40.309 1.00 30.22 148 VAL A O 1
ATOM 753 N N . GLU A 1 124 ? -7.808 -14.548 -42.530 1.00 28.98 149 GLU A N 1
ATOM 754 C CA . GLU A 1 124 ? -9.191 -14.374 -42.910 1.00 29.33 149 GLU A CA 1
ATOM 755 C C . GLU A 1 124 ? -9.747 -15.636 -43.574 1.00 29.13 149 GLU A C 1
ATOM 756 O O . GLU A 1 124 ? -9.117 -16.173 -44.500 1.00 28.46 149 GLU A O 1
ATOM 762 N N . CYS A 1 125 ? -10.935 -16.053 -43.131 1.00 28.86 150 CYS A N 1
ATOM 763 C CA . CYS A 1 125 ? -11.588 -17.299 -43.552 1.00 29.19 150 CYS A CA 1
ATOM 764 C C . CYS A 1 125 ? -13.029 -17.044 -43.935 1.00 28.85 150 CYS A C 1
ATOM 765 O O . CYS A 1 125 ? -13.739 -16.353 -43.222 1.00 27.41 150 CYS A O 1
ATOM 768 N N . LYS A 1 126 ? -13.486 -17.660 -45.024 1.00 28.74 151 LYS A N 1
ATOM 769 C CA . LYS A 1 126 ? -14.869 -17.507 -45.439 1.00 30.61 151 LYS A CA 1
ATOM 770 C C . LYS A 1 126 ? -15.747 -18.315 -44.526 1.00 30.06 151 LYS A C 1
ATOM 771 O O . LYS A 1 126 ? -15.380 -19.419 -44.086 1.00 31.35 151 LYS A O 1
ATOM 777 N N . ALA A 1 127 ? -16.905 -17.768 -44.230 1.00 29.81 152 ALA A N 1
ATOM 778 C CA . ALA A 1 127 ? -17.878 -18.437 -43.430 1.00 29.37 152 ALA A CA 1
ATOM 779 C C . ALA A 1 127 ? -18.471 -19.573 -44.263 1.00 30.56 152 ALA A C 1
ATOM 780 O O . ALA A 1 127 ? -18.772 -19.400 -45.459 1.00 29.88 152 ALA A O 1
ATOM 782 N N . GLU A 1 128 ? -18.607 -20.739 -43.629 1.00 31.09 153 GLU A N 1
ATOM 783 C CA . GLU A 1 128 ? -19.150 -21.938 -44.277 1.00 31.58 153 GLU A CA 1
ATOM 784 C C . GLU A 1 128 ? -20.580 -21.680 -44.800 1.00 30.89 153 GLU A C 1
ATOM 785 O O . GLU A 1 128 ? -21.460 -21.229 -44.073 1.00 29.82 153 GLU A O 1
ATOM 791 N N . GLY A 1 129 ? -20.799 -21.934 -46.085 1.00 31.85 154 GLY A N 1
ATOM 792 C CA . GLY A 1 129 ? -22.123 -21.732 -46.685 1.00 32.72 154 GLY A CA 1
ATOM 793 C C . GLY A 1 129 ? -22.523 -20.284 -46.975 1.00 33.16 154 GLY A C 1
ATOM 794 O O . GLY A 1 129 ? -23.679 -20.012 -47.365 1.00 33.88 154 GLY A O 1
ATOM 795 N N . SER A 1 130 ? -21.588 -19.350 -46.785 1.00 32.49 155 SER A N 1
ATOM 796 C CA . SER A 1 130 ? -21.862 -17.926 -47.048 1.00 31.37 155 SER A CA 1
ATOM 797 C C . SER A 1 130 ? -21.180 -17.433 -48.315 1.00 30.69 155 SER A C 1
ATOM 798 O O . SER A 1 130 ? -20.059 -17.836 -48.610 1.00 30.28 155 SER A O 1
ATOM 801 N N . GLN A 1 131 ? -21.845 -16.536 -49.039 1.00 30.45 156 GLN A N 1
ATOM 802 C CA A GLN A 1 131 ? -21.276 -15.843 -50.200 0.50 30.77 156 GLN A CA 1
ATOM 803 C CA B GLN A 1 131 ? -21.176 -15.882 -50.167 0.50 30.57 156 GLN A CA 1
ATOM 804 C C . GLN A 1 131 ? -20.710 -14.466 -49.798 1.00 30.34 156 GLN A C 1
ATOM 805 O O . GLN A 1 131 ? -20.005 -13.821 -50.564 1.00 30.86 156 GLN A O 1
ATOM 816 N N . HIS A 1 132 ? -21.062 -13.986 -48.604 1.00 28.66 157 HIS A N 1
ATOM 817 C CA . HIS A 1 132 ? -20.751 -12.577 -48.254 1.00 26.64 157 HIS A CA 1
ATOM 818 C C . HIS A 1 132 ? -19.965 -12.373 -46.980 1.00 25.37 157 HIS A C 1
ATOM 819 O O . HIS A 1 132 ? -19.376 -11.315 -46.809 1.00 25.31 157 HIS A O 1
ATOM 826 N N . ILE A 1 133 ? -19.935 -13.379 -46.095 1.00 24.10 158 ILE A N 1
ATOM 827 C CA . ILE A 1 133 ? -19.326 -13.250 -44.745 1.00 23.47 158 ILE A CA 1
ATOM 828 C C . ILE A 1 133 ? -17.989 -13.986 -44.614 1.00 24.71 158 ILE A C 1
ATOM 829 O O . ILE A 1 133 ? -17.839 -15.138 -45.101 1.00 23.16 158 ILE A O 1
ATOM 834 N N . SER A 1 134 ? -17.019 -13.302 -43.982 1.00 24.39 159 SER A N 1
ATOM 835 C CA . SER A 1 134 ? -15.704 -13.823 -43.659 1.00 25.73 159 SER A CA 1
ATOM 836 C C . SER A 1 134 ? -15.432 -13.471 -42.202 1.00 25.35 159 SER A C 1
ATOM 837 O O . SER A 1 134 ? -16.057 -12.557 -41.674 1.00 24.94 159 SER A O 1
ATOM 840 N N . TYR A 1 135 ? -14.490 -14.178 -41.582 1.00 25.01 160 TYR A N 1
ATOM 841 C CA . TYR A 1 135 ? -14.068 -13.913 -40.208 1.00 25.92 160 TYR A CA 1
ATOM 842 C C . TYR A 1 135 ? -12.576 -13.676 -40.265 1.00 25.65 160 TYR A C 1
ATOM 843 O O . TYR A 1 135 ? -11.858 -14.400 -40.972 1.00 26.79 160 TYR A O 1
ATOM 852 N N . GLN A 1 136 ? -12.080 -12.678 -39.560 1.00 25.25 161 GLN A N 1
ATOM 853 C CA . GLN A 1 136 ? -10.635 -12.621 -39.339 1.00 26.01 161 GLN A CA 1
ATOM 854 C C . GLN A 1 136 ? -10.326 -13.159 -37.958 1.00 25.57 161 GLN A C 1
ATOM 855 O O . GLN A 1 136 ? -11.137 -13.012 -37.021 1.00 24.68 161 GLN A O 1
ATOM 861 N N . PHE A 1 137 ? -9.153 -13.782 -37.826 1.00 25.65 162 PHE A N 1
ATOM 862 C CA . PHE A 1 137 ? -8.746 -14.420 -36.570 1.00 25.66 162 PHE A CA 1
ATOM 863 C C . PHE A 1 137 ? -7.466 -13.765 -36.115 1.00 26.88 162 PHE A C 1
ATOM 864 O O . PHE A 1 137 ? -6.674 -13.329 -36.947 1.00 26.44 162 PHE A O 1
ATOM 872 N N . SER A 1 138 ? -7.253 -13.675 -34.806 1.00 27.65 163 SER A N 1
ATOM 873 C CA . SER A 1 138 ? -5.916 -13.302 -34.324 1.00 29.63 163 SER A CA 1
ATOM 874 C C . SER A 1 138 ? -5.525 -14.100 -33.103 1.00 30.49 163 SER A C 1
ATOM 875 O O . SER A 1 138 ? -6.388 -14.688 -32.432 1.00 29.95 163 SER A O 1
ATOM 878 N N . GLY A 1 139 ? -4.226 -14.153 -32.837 1.00 31.37 164 GLY A N 1
ATOM 879 C CA . GLY A 1 139 ? -3.695 -14.998 -31.763 1.00 33.76 164 GLY A CA 1
ATOM 880 C C . GLY A 1 139 ? -2.187 -14.906 -31.836 1.00 35.71 164 GLY A C 1
ATOM 881 O O . GLY A 1 139 ? -1.667 -14.061 -32.578 1.00 35.16 164 GLY A O 1
ATOM 882 N N . GLU A 1 140 ? -1.482 -15.755 -31.078 1.00 37.22 165 GLU A N 1
ATOM 883 C CA . GLU A 1 140 ? -0.014 -15.733 -31.070 1.00 40.29 165 GLU A CA 1
ATOM 884 C C . GLU A 1 140 ? 0.567 -16.194 -32.399 1.00 40.21 165 GLU A C 1
ATOM 885 O O . GLU A 1 140 ? 0.273 -17.308 -32.850 1.00 40.18 165 GLU A O 1
ATOM 891 N N . TRP A 1 141 ? 1.394 -15.352 -33.011 1.00 40.78 166 TRP A N 1
ATOM 892 C CA . TRP A 1 141 ? 2.069 -15.735 -34.245 1.00 42.56 166 TRP A CA 1
ATOM 893 C C . TRP A 1 141 ? 3.224 -16.690 -33.957 1.00 43.73 166 TRP A C 1
ATOM 894 O O . TRP A 1 141 ? 3.871 -16.610 -32.896 1.00 43.82 166 TRP A O 1
ATOM 905 N N . ARG A 1 142 ? 3.438 -17.603 -34.898 1.00 44.32 167 ARG A N 1
ATOM 906 C CA . ARG A 1 142 ? 4.462 -18.623 -34.833 1.00 45.86 167 ARG A CA 1
ATOM 907 C C . ARG A 1 142 ? 4.909 -18.851 -36.273 1.00 46.44 167 ARG A C 1
ATOM 908 O O . ARG A 1 142 ? 4.080 -18.819 -37.179 1.00 46.05 167 ARG A O 1
ATOM 916 N N . GLY A 1 143 ? 6.216 -19.042 -36.478 1.00 47.61 168 GLY A N 1
ATOM 917 C CA . GLY A 1 143 ? 6.795 -19.279 -37.812 1.00 48.89 168 GLY A CA 1
ATOM 918 C C . GLY A 1 143 ? 7.025 -18.028 -38.651 1.00 49.99 168 GLY A C 1
ATOM 919 O O . GLY A 1 143 ? 6.779 -16.912 -38.175 1.00 50.47 168 GLY A O 1
ATOM 920 N N . PRO A 1 144 ? 7.508 -18.204 -39.910 1.00 50.61 169 PRO A N 1
ATOM 921 C CA . PRO A 1 144 ? 7.717 -17.127 -40.892 1.00 50.74 169 PRO A CA 1
ATOM 922 C C . PRO A 1 144 ? 6.520 -16.205 -41.027 1.00 50.62 169 PRO A C 1
ATOM 923 O O . PRO A 1 144 ? 5.379 -16.641 -40.883 1.00 51.20 169 PRO A O 1
ATOM 927 N N . GLU A 1 145 ? 6.795 -14.944 -41.319 1.00 50.22 170 GLU A N 1
ATOM 928 C CA . GLU A 1 145 ? 5.801 -13.886 -41.235 1.00 50.35 170 GLU A CA 1
ATOM 929 C C . GLU A 1 145 ? 4.942 -13.705 -42.507 1.00 50.07 170 GLU A C 1
ATOM 930 O O . GLU A 1 145 ? 3.886 -13.077 -42.461 1.00 49.97 170 GLU A O 1
ATOM 936 N N . GLY A 1 146 ? 5.379 -14.269 -43.631 1.00 49.94 171 GLY A N 1
ATOM 937 C CA . GLY A 1 146 ? 4.710 -14.030 -44.913 1.00 50.02 171 G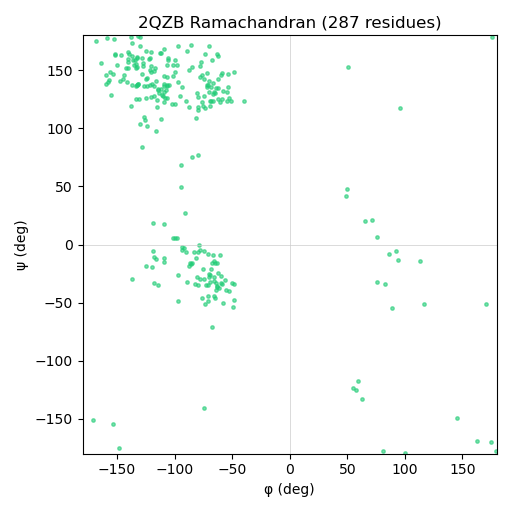LY A CA 1
ATOM 938 C C . GLY A 1 146 ? 3.732 -15.122 -45.313 1.00 49.91 171 GLY A C 1
ATOM 939 O O . GLY A 1 146 ? 3.178 -15.096 -46.413 1.00 50.53 171 GLY A O 1
ATOM 940 N N . LEU A 1 147 ? 3.526 -16.071 -44.405 1.00 49.36 172 LEU A N 1
ATOM 941 C CA 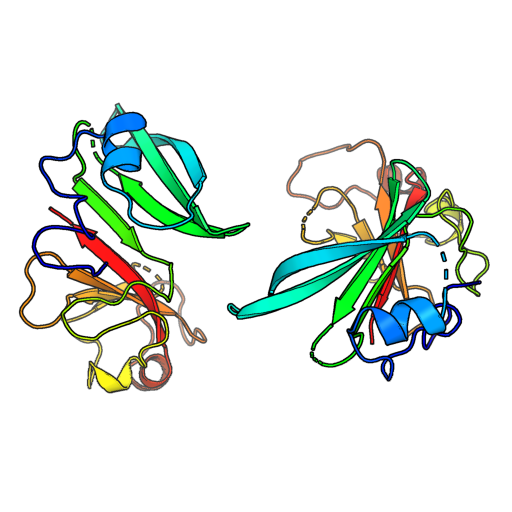. LEU A 1 147 ? 2.627 -17.210 -44.598 1.00 48.67 172 LEU A CA 1
ATOM 942 C C . LEU A 1 147 ? 1.537 -17.245 -43.517 1.00 48.04 172 LEU A C 1
ATOM 943 O O . LEU A 1 147 ? 1.701 -16.632 -42.459 1.00 47.77 172 LEU A O 1
ATOM 948 N N . MET A 1 148 ? 0.438 -17.968 -43.774 1.00 46.59 173 MET A N 1
ATOM 949 C CA . MET A 1 148 ? -0.479 -18.360 -42.705 1.00 44.04 173 MET A CA 1
ATOM 950 C C . MET A 1 148 ? 0.284 -19.252 -41.736 1.00 44.05 173 MET A C 1
ATOM 951 O O . MET A 1 148 ? 0.998 -20.137 -42.174 1.00 44.38 173 MET A O 1
ATOM 956 N N . PRO A 1 149 ? 0.145 -19.028 -40.409 1.00 43.59 174 PRO A N 1
ATOM 957 C CA . PRO A 1 149 ? 0.629 -20.021 -39.435 1.00 43.33 174 PRO A CA 1
ATOM 958 C C . PRO A 1 149 ? -0.084 -21.391 -39.557 1.00 43.32 174 PRO A C 1
ATOM 959 O O . PRO A 1 149 ? -1.162 -21.489 -40.159 1.00 43.51 174 PRO A O 1
ATOM 963 N N . SER A 1 150 ? 0.521 -22.422 -38.985 1.00 43.24 175 SER A N 1
ATOM 964 C CA . SER A 1 150 ? 0.030 -23.782 -39.090 1.00 43.51 175 SER A CA 1
ATOM 965 C C . SER A 1 150 ? -1.264 -23.980 -38.306 1.00 43.31 175 SER A C 1
ATOM 966 O O . SER A 1 150 ? -1.654 -23.110 -37.509 1.00 42.67 175 SER A O 1
ATOM 969 N N . ASP A 1 151 ? -1.877 -25.154 -38.505 1.00 42.82 176 ASP A N 1
ATOM 970 C CA . ASP A 1 151 ? -3.115 -25.553 -37.839 1.00 42.25 176 ASP A CA 1
ATOM 971 C C . ASP A 1 151 ? -2.987 -25.673 -36.305 1.00 42.02 176 ASP A C 1
ATOM 972 O O . ASP A 1 151 ? -3.938 -25.364 -35.590 1.00 41.27 176 ASP A O 1
ATOM 977 N N . ASP A 1 152 ? -1.839 -26.130 -35.792 1.00 42.12 177 ASP A N 1
ATOM 978 C CA . ASP A 1 152 ? -1.659 -26.250 -34.318 1.00 41.91 177 ASP A CA 1
ATOM 979 C C . ASP A 1 152 ? -1.581 -24.921 -33.583 1.00 40.83 177 ASP A C 1
ATOM 980 O O . ASP A 1 152 ? -1.930 -24.846 -32.398 1.00 41.07 177 ASP A O 1
ATOM 985 N N . THR A 1 153 ? -1.033 -23.907 -34.242 1.00 39.16 178 THR A N 1
ATOM 986 C CA . THR A 1 153 ? -1.051 -22.551 -33.708 1.00 37.95 178 THR A CA 1
ATOM 987 C C . THR A 1 153 ? -2.453 -21.951 -33.812 1.00 36.49 178 THR A C 1
ATOM 988 O O . THR A 1 153 ? -2.991 -21.429 -32.819 1.00 35.65 178 THR A O 1
ATOM 992 N N . LEU A 1 154 ? -3.026 -22.032 -35.015 1.00 34.10 179 LEU A N 1
ATOM 993 C CA . LEU A 1 154 ? -4.325 -21.434 -35.298 1.00 33.15 179 LEU A CA 1
ATOM 994 C C . LEU A 1 154 ? -5.470 -21.957 -34.437 1.00 33.01 179 LEU A C 1
ATOM 995 O O . LEU A 1 154 ? -6.415 -21.215 -34.213 1.00 32.24 179 LEU A O 1
ATOM 1000 N N . LYS A 1 155 ? -5.386 -23.194 -33.939 1.00 32.21 180 LYS A N 1
ATOM 1001 C CA . LYS A 1 155 ? -6.536 -23.787 -33.229 1.00 34.20 180 LYS A CA 1
ATOM 1002 C C . LYS A 1 155 ? -6.998 -22.922 -32.051 1.00 32.72 180 LYS A C 1
ATOM 1003 O O . LYS A 1 155 ? -8.195 -22.850 -31.770 1.00 33.79 180 LYS A O 1
ATOM 1009 N N . ASN A 1 156 ? -6.047 -22.214 -31.444 1.00 31.50 181 ASN A N 1
ATOM 1010 C CA . ASN A 1 156 ? -6.266 -21.345 -30.293 1.00 31.15 181 ASN A CA 1
ATOM 1011 C C . ASN A 1 156 ? -6.535 -19.863 -30.651 1.00 29.78 181 ASN A C 1
ATOM 1012 O O . ASN A 1 156 ? -6.779 -19.023 -29.762 1.00 28.67 181 ASN A O 1
ATOM 1017 N N . TRP A 1 157 ? -6.496 -19.539 -31.938 1.00 27.01 182 TRP A N 1
ATOM 1018 C CA . TRP A 1 157 ? -6.882 -18.186 -32.377 1.00 25.00 182 TRP A CA 1
ATOM 1019 C C . TRP A 1 157 ? -8.388 -17.915 -32.168 1.00 23.72 182 TRP A C 1
ATOM 1020 O O . TRP A 1 157 ? -9.181 -18.837 -32.008 1.00 22.15 182 TRP A O 1
ATOM 1031 N N . LYS A 1 158 ? -8.765 -16.646 -32.117 1.00 22.57 183 LYS A N 1
ATOM 1032 C CA . LYS A 1 158 ? -10.160 -16.273 -31.913 1.00 24.57 183 LYS A CA 1
ATOM 1033 C C . LYS A 1 158 ? -10.556 -15.212 -32.925 1.00 23.92 183 LYS A C 1
ATOM 1034 O O . LYS A 1 158 ? -9.711 -14.440 -33.338 1.00 23.24 183 LYS A O 1
ATOM 1040 N N . VAL A 1 159 ? -11.845 -15.171 -33.258 1.00 22.50 184 VAL A N 1
ATOM 1041 C CA . VAL A 1 159 ? -12.379 -14.236 -34.200 1.00 23.16 184 VAL A CA 1
ATOM 1042 C C . VAL A 1 159 ? -12.154 -12.827 -33.656 1.00 24.22 184 VAL A C 1
ATOM 1043 O O . VAL A 1 159 ? -12.578 -12.519 -32.530 1.00 24.40 184 VAL A O 1
ATOM 1047 N N . SER A 1 160 ? -11.519 -11.976 -34.446 1.00 24.08 185 SER A N 1
ATOM 1048 C CA . SER A 1 160 ? -11.272 -10.592 -34.021 1.00 25.00 185 SER A CA 1
ATOM 1049 C C . SER A 1 160 ? -11.998 -9.586 -34.921 1.00 25.45 185 SER A C 1
ATOM 1050 O O . SER A 1 160 ? -12.113 -8.421 -34.583 1.00 25.57 185 SER A O 1
ATOM 1053 N N . LYS A 1 161 ? -12.513 -10.048 -36.057 1.00 25.11 186 LYS A N 1
ATOM 1054 C CA . LYS A 1 161 ? -13.361 -9.212 -36.895 1.00 24.86 186 LYS A CA 1
ATOM 1055 C C . LYS A 1 161 ? -14.320 -10.081 -37.710 1.00 24.47 186 LYS A C 1
ATOM 1056 O O . LYS A 1 161 ? -13.979 -11.208 -38.091 1.00 22.72 186 LYS A O 1
ATOM 1062 N N . ILE A 1 162 ? -15.521 -9.565 -37.965 1.00 24.27 187 ILE A N 1
ATOM 1063 C CA . ILE A 1 162 ? -16.437 -10.206 -38.890 1.00 24.11 187 ILE A CA 1
ATOM 1064 C C . ILE A 1 162 ? -16.577 -9.246 -40.096 1.00 25.12 187 ILE A C 1
ATOM 1065 O O . ILE A 1 162 ? -16.832 -8.037 -39.919 1.00 25.66 187 ILE A O 1
ATOM 1070 N N . ILE A 1 163 ? -16.417 -9.776 -41.305 1.00 23.78 188 ILE A N 1
ATOM 1071 C CA . ILE A 1 163 ? -16.447 -8.937 -42.517 1.00 23.99 188 ILE A CA 1
ATOM 1072 C C . ILE A 1 163 ? -17.592 -9.334 -43.425 1.00 24.48 188 ILE A C 1
ATOM 1073 O O . ILE A 1 163 ? -17.749 -10.520 -43.767 1.00 23.55 188 ILE A O 1
ATOM 1078 N N . TRP A 1 164 ? -18.398 -8.359 -43.812 1.00 24.15 189 TRP A N 1
ATOM 1079 C CA . TRP A 1 164 ? -19.418 -8.574 -44.820 1.00 24.59 189 TRP A CA 1
ATOM 1080 C C . TRP A 1 164 ? -18.964 -7.892 -46.114 1.00 25.63 189 TRP A C 1
ATOM 1081 O O . TRP A 1 164 ? -18.460 -6.746 -46.055 1.00 25.49 189 TRP A O 1
ATOM 1092 N N . ARG A 1 165 ? -19.146 -8.550 -47.276 1.00 25.42 190 ARG A N 1
ATOM 1093 C CA . ARG A 1 165 ? -18.822 -7.903 -48.584 1.00 26.44 190 ARG A CA 1
ATOM 1094 C C . ARG A 1 165 ? -19.965 -8.086 -49.583 1.00 27.95 190 ARG A C 1
ATOM 1095 O O . ARG A 1 165 ? -20.508 -9.180 -49.669 1.00 27.26 190 ARG A O 1
ATOM 1103 N N . ARG A 1 166 ? -20.336 -7.047 -50.345 1.00 29.66 191 ARG A N 1
ATOM 1104 C CA . ARG A 1 166 ? -21.498 -7.159 -51.272 1.00 32.55 191 ARG A CA 1
ATOM 1105 C C . ARG A 1 166 ? -21.255 -8.213 -52.371 1.00 32.28 191 ARG A C 1
ATOM 1106 O O . ARG A 1 166 ? -20.086 -8.525 -52.654 1.00 33.83 191 ARG A O 1
ATOM 1114 N N . THR B 1 14 ? -0.697 15.037 1.124 1.00 34.78 39 THR B N 1
ATOM 1115 C CA . THR B 1 14 ? -0.918 13.921 0.127 1.00 34.96 39 THR B 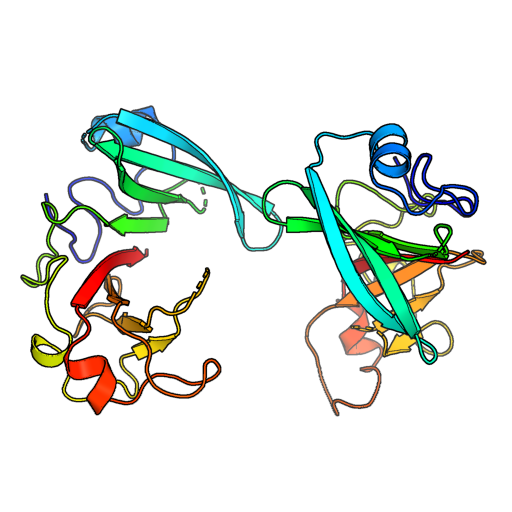CA 1
ATOM 1116 C C . THR B 1 14 ? 0.223 13.830 -0.890 1.00 33.39 39 THR B C 1
ATOM 1117 O O . THR B 1 14 ? 0.581 14.845 -1.508 1.00 32.87 39 THR B O 1
ATOM 1121 N N . LYS B 1 15 ? 0.773 12.619 -1.058 1.00 30.49 40 LYS B N 1
ATOM 1122 C CA . LYS B 1 15 ? 1.886 12.392 -1.966 1.00 28.66 40 LYS B CA 1
ATOM 1123 C C . LYS B 1 15 ? 1.788 11.082 -2.734 1.00 26.39 40 LYS B C 1
ATOM 1124 O O . LYS B 1 15 ? 1.136 10.139 -2.298 1.00 24.40 40 LYS B O 1
ATOM 1130 N N . VAL B 1 16 ? 2.469 11.004 -3.875 1.00 24.29 41 VAL B N 1
ATOM 1131 C CA . VAL B 1 16 ? 2.609 9.702 -4.510 1.00 23.03 41 VAL B CA 1
ATOM 1132 C C . VAL B 1 16 ? 3.734 8.962 -3.781 1.00 22.78 41 VAL B C 1
ATOM 1133 O O . VAL B 1 16 ? 4.849 9.489 -3.656 1.00 20.92 41 VAL B O 1
ATOM 1137 N N . SER B 1 17 ? 3.451 7.741 -3.322 1.00 21.74 42 SER B N 1
ATOM 1138 C CA . SER B 1 17 ? 4.482 6.950 -2.668 1.00 23.63 42 SER B CA 1
ATOM 1139 C C . SER B 1 17 ? 4.504 5.576 -3.295 1.00 23.36 42 SER B C 1
ATOM 1140 O O . SER B 1 17 ? 3.695 5.283 -4.187 1.00 22.90 42 SER B O 1
ATOM 1143 N N . GLU B 1 18 ? 5.413 4.722 -2.842 1.00 23.15 43 GLU B N 1
ATOM 1144 C CA . GLU B 1 18 ? 5.685 3.471 -3.564 1.00 23.55 43 GLU B CA 1
ATOM 1145 C C . GLU B 1 18 ? 4.441 2.618 -3.658 1.00 22.70 43 GLU B C 1
ATOM 1146 O O . GLU B 1 18 ? 4.223 1.911 -4.652 1.00 23.55 43 GLU B O 1
ATOM 1152 N N . GLN B 1 19 ? 3.599 2.693 -2.635 1.00 22.14 44 GLN B N 1
ATOM 1153 C CA . GLN B 1 19 ? 2.459 1.780 -2.535 1.00 22.93 44 GLN B CA 1
ATOM 1154 C C . GLN B 1 19 ? 1.112 2.449 -2.536 1.00 23.81 44 GLN B C 1
ATOM 1155 O O . GLN B 1 19 ? 0.093 1.825 -2.197 1.00 24.36 44 GLN B O 1
ATOM 1161 N N . GLY B 1 20 ? 1.065 3.695 -2.990 1.00 24.17 45 GLY B N 1
ATOM 1162 C CA . GLY B 1 20 ? -0.237 4.326 -3.165 1.00 24.24 45 GLY B CA 1
ATOM 1163 C C . GLY B 1 20 ? -0.173 5.821 -3.268 1.00 25.16 45 GLY B C 1
ATOM 1164 O O . GLY B 1 20 ? 0.919 6.417 -3.419 1.00 24.91 45 GLY B O 1
ATOM 1165 N N . VAL B 1 21 ? -1.337 6.444 -3.196 1.00 24.43 46 VAL B N 1
ATOM 1166 C CA . VAL B 1 21 ? -1.402 7.885 -3.302 1.00 25.92 46 VAL B CA 1
ATOM 1167 C C . VAL B 1 21 ? -2.248 8.334 -2.100 1.00 27.47 46 VAL B C 1
ATOM 1168 O O . VAL B 1 21 ? -3.479 8.160 -2.093 1.00 27.26 46 VAL B O 1
ATOM 1172 N N . GLY B 1 22 ? -1.578 8.871 -1.079 1.00 28.04 47 GLY B N 1
ATOM 1173 C CA . GLY B 1 22 ? -2.231 9.100 0.202 1.00 29.46 47 GLY B CA 1
ATOM 1174 C C . GLY B 1 22 ? -2.812 7.774 0.658 1.00 30.07 47 GLY B C 1
ATOM 1175 O O . GLY B 1 22 ? -2.086 6.787 0.756 1.00 31.53 47 GLY B O 1
ATOM 1176 N N . GLU B 1 23 ? -4.123 7.729 0.909 1.00 30.14 48 GLU B N 1
ATOM 1177 C CA . GLU B 1 23 ? -4.769 6.527 1.463 1.00 29.04 48 GLU B CA 1
ATOM 1178 C C . GLU B 1 23 ? -5.296 5.617 0.360 1.00 28.46 48 GLU B C 1
ATOM 1179 O O . GLU B 1 23 ? -5.832 4.540 0.647 1.00 27.03 48 GLU B O 1
ATOM 1185 N N . LEU B 1 24 ? -5.155 6.054 -0.899 1.00 26.64 49 LEU B N 1
ATOM 1186 C CA . LEU B 1 24 ? -5.519 5.193 -2.057 1.00 26.15 49 LEU B CA 1
ATOM 1187 C C . LEU B 1 24 ? -4.456 4.159 -2.404 1.00 26.69 49 LEU B C 1
ATOM 1188 O O . LEU B 1 24 ? -3.349 4.503 -2.878 1.00 25.66 49 LEU B O 1
ATOM 1193 N N . THR B 1 25 ? -4.816 2.887 -2.258 1.00 26.68 50 THR B N 1
ATOM 1194 C CA . THR B 1 25 ? -3.881 1.782 -2.444 1.00 26.72 50 THR B CA 1
ATOM 1195 C C . THR B 1 25 ? -4.462 0.690 -3.340 1.00 26.78 50 THR B C 1
ATOM 1196 O O . THR B 1 25 ? -5.595 0.780 -3.790 1.00 27.27 50 THR B O 1
ATOM 1200 N N . ALA B 1 26 ? -3.676 -0.349 -3.571 1.00 27.64 51 ALA B N 1
ATOM 1201 C CA . ALA B 1 26 ? -4.073 -1.508 -4.376 1.00 29.81 51 ALA B CA 1
ATOM 1202 C C . ALA B 1 26 ? -5.260 -2.270 -3.763 1.00 31.40 51 ALA B C 1
ATOM 1203 O O . ALA B 1 26 ? -5.909 -3.065 -4.436 1.00 32.33 51 ALA B O 1
ATOM 1205 N N . SER B 1 27 ? -5.529 -2.003 -2.482 1.00 32.60 52 SER B N 1
ATOM 1206 C CA . SER B 1 27 ? -6.669 -2.577 -1.741 1.00 33.81 52 SER B CA 1
ATOM 1207 C C . SER B 1 27 ? -7.948 -1.795 -1.855 1.00 33.60 52 SER B C 1
ATOM 1208 O O . SER B 1 27 ? -9.009 -2.326 -1.528 1.00 34.82 52 SER B O 1
ATOM 1211 N N . THR B 1 28 ? -7.861 -0.529 -2.263 1.00 33.24 53 THR B N 1
ATOM 1212 C CA . THR B 1 28 ? -9.043 0.320 -2.334 1.00 32.47 53 THR B CA 1
ATOM 1213 C C . THR B 1 28 ? -9.972 -0.218 -3.424 1.00 33.19 53 THR B C 1
ATOM 1214 O O . THR B 1 28 ? -9.550 -0.390 -4.578 1.00 31.93 53 THR B O 1
ATOM 1218 N N . PRO B 1 29 ? -11.236 -0.532 -3.054 1.00 34.07 54 PRO B N 1
ATOM 1219 C CA . PRO B 1 29 ? -12.199 -0.925 -4.090 1.00 34.27 54 PRO B CA 1
ATOM 1220 C C . PRO B 1 29 ? -12.413 0.236 -5.055 1.00 34.54 54 PRO B C 1
ATOM 1221 O O . PRO B 1 29 ? -12.437 1.392 -4.621 1.00 34.98 54 PRO B O 1
ATOM 1225 N N . LEU B 1 30 ? -12.560 -0.061 -6.344 1.00 35.12 55 LEU B N 1
ATOM 1226 C CA . LEU B 1 30 ? -12.852 0.958 -7.336 1.00 35.80 55 LEU B CA 1
ATOM 1227 C C . LEU B 1 30 ? -14.342 1.276 -7.274 1.00 37.48 55 LEU B C 1
ATOM 1228 O O . LEU B 1 30 ? -15.149 0.787 -8.088 1.00 38.15 55 LEU B O 1
ATOM 1233 N N . GLN B 1 31 ? -14.687 2.048 -6.252 1.00 37.76 56 GLN B N 1
ATOM 1234 C CA . GLN B 1 31 ? -16.047 2.350 -5.888 1.00 38.06 56 GLN B CA 1
ATOM 1235 C C . GLN B 1 31 ? -15.972 3.748 -5.406 1.00 37.37 56 GLN B C 1
ATOM 1236 O O . GLN B 1 31 ? -15.030 4.117 -4.718 1.00 36.83 56 GLN B O 1
ATOM 1242 N N . GLU B 1 32 ? -16.999 4.519 -5.730 1.00 37.30 57 GLU B N 1
ATOM 1243 C CA . GLU B 1 32 ? -17.034 5.925 -5.413 1.00 37.33 57 GLU B CA 1
ATOM 1244 C C . GLU B 1 32 ? -16.979 6.229 -3.919 1.00 36.54 57 GLU B C 1
ATOM 1245 O O . GLU B 1 32 ? -16.352 7.217 -3.531 1.00 36.69 57 GLU B O 1
ATOM 1251 N N . GLN B 1 33 ? -17.631 5.417 -3.077 1.00 35.98 58 GLN B N 1
ATOM 1252 C CA . GLN B 1 33 ? -17.646 5.698 -1.604 1.00 35.47 58 GLN B CA 1
ATOM 1253 C C . GLN B 1 33 ? -16.291 5.457 -0.919 1.00 33.70 58 GLN B C 1
ATOM 1254 O O . GLN B 1 33 ? -15.937 6.153 0.032 1.00 33.95 58 GLN B O 1
ATOM 1260 N N . ALA B 1 34 ? -15.574 4.451 -1.393 1.00 32.53 59 ALA B N 1
ATOM 1261 C CA . ALA B 1 34 ? -14.249 4.110 -0.877 1.00 32.39 59 ALA B CA 1
ATOM 1262 C C . ALA B 1 34 ? -13.225 5.163 -1.279 1.00 31.73 59 ALA B C 1
ATOM 1263 O O . ALA B 1 34 ? -12.448 5.636 -0.448 1.00 31.94 59 ALA B O 1
ATOM 1265 N N . ILE B 1 35 ? -13.212 5.528 -2.560 1.00 30.97 60 ILE B N 1
ATOM 1266 C CA . ILE B 1 35 ? -12.321 6.593 -3.021 1.00 30.21 60 ILE B CA 1
ATOM 1267 C C . ILE B 1 35 ? -12.569 7.903 -2.269 1.00 30.91 60 ILE B C 1
ATOM 1268 O O . ILE B 1 35 ? -11.635 8.506 -1.746 1.00 30.93 60 ILE B O 1
ATOM 1273 N N . ALA B 1 36 ? -13.827 8.327 -2.192 1.00 31.94 61 ALA B N 1
ATOM 1274 C CA . ALA B 1 36 ? -14.220 9.524 -1.445 1.00 32.88 61 ALA B CA 1
ATOM 1275 C C . ALA B 1 36 ? -13.745 9.552 0.019 1.00 33.64 61 ALA B C 1
ATOM 1276 O O . ALA B 1 36 ? -13.345 10.604 0.548 1.00 33.56 61 ALA B O 1
ATOM 1278 N N . ASP B 1 37 ? -13.812 8.396 0.661 1.00 34.80 62 ASP B N 1
ATOM 1279 C CA . ASP B 1 37 ? -13.423 8.209 2.060 1.00 35.76 62 ASP B CA 1
ATOM 1280 C C . ASP B 1 37 ? -11.898 8.307 2.215 1.00 36.10 62 ASP B C 1
ATOM 1281 O O . ASP B 1 37 ? -11.390 8.942 3.150 1.00 35.43 62 ASP B O 1
ATOM 1286 N N . ALA B 1 38 ? -11.174 7.652 1.301 1.00 36.09 63 ALA B N 1
ATOM 1287 C CA . ALA B 1 38 ? -9.708 7.671 1.305 1.00 36.22 63 ALA B CA 1
ATOM 1288 C C . ALA B 1 38 ? -9.210 9.068 1.078 1.00 37.11 63 ALA B C 1
ATOM 1289 O O . ALA B 1 38 ? -8.207 9.475 1.661 1.00 38.71 63 ALA B O 1
ATOM 1291 N N . LEU B 1 39 ? -9.911 9.821 0.244 1.00 37.68 64 LEU B N 1
ATOM 1292 C CA . LEU B 1 39 ? -9.540 11.212 0.015 1.00 38.28 64 LEU B CA 1
ATOM 1293 C C . LEU B 1 39 ? -9.926 12.097 1.193 1.00 38.76 64 LEU B C 1
ATOM 1294 O O . LEU B 1 39 ? -9.309 13.150 1.384 1.00 40.07 64 LEU B O 1
ATOM 1299 N N . TYR B 1 43 ? -12.264 18.228 -3.634 1.00 49.30 68 TYR B N 1
ATOM 1300 C CA . TYR B 1 43 ? -12.255 17.125 -4.604 1.00 49.49 68 TYR B CA 1
ATOM 1301 C C . TYR B 1 43 ? -13.654 16.498 -4.794 1.00 47.96 68 TYR B C 1
ATOM 1302 O O . TYR B 1 43 ? -14.218 15.973 -3.832 1.00 48.81 68 TYR B O 1
ATOM 1311 N N . ARG B 1 44 ? -14.212 16.574 -6.014 1.00 45.41 69 ARG B N 1
ATOM 1312 C CA . ARG B 1 44 ? -15.411 15.800 -6.403 1.00 42.50 69 ARG B CA 1
ATOM 1313 C C . ARG B 1 44 ? -15.045 14.739 -7.445 1.00 39.97 69 ARG B C 1
ATOM 1314 O O . ARG B 1 44 ? -13.991 14.813 -8.062 1.00 38.80 69 ARG B O 1
ATOM 1322 N N . LEU B 1 45 ? -15.942 13.776 -7.655 1.00 36.73 70 LEU B N 1
ATOM 1323 C CA . LEU B 1 45 ? -15.627 12.591 -8.453 1.00 34.29 70 LEU B CA 1
ATOM 1324 C C . LEU B 1 45 ? -16.570 12.468 -9.626 1.00 32.76 70 LEU B C 1
ATOM 1325 O O . LEU B 1 45 ? -17.774 12.647 -9.479 1.00 30.69 70 LEU B O 1
ATOM 1330 N N . ARG B 1 46 ? -16.005 12.135 -10.780 1.00 30.65 71 ARG B N 1
ATOM 1331 C CA . ARG B 1 46 ? -16.798 11.875 -11.980 1.00 29.19 71 ARG B CA 1
ATOM 1332 C C . ARG B 1 46 ? -16.452 10.459 -12.355 1.00 28.83 71 ARG B C 1
ATOM 1333 O O . ARG B 1 46 ? -15.366 9.980 -12.016 1.00 27.16 71 ARG B O 1
ATOM 1341 N N . SER B 1 47 ? -17.352 9.766 -13.031 1.00 27.87 72 SER B N 1
ATOM 1342 C CA . SER B 1 47 ? -17.003 8.433 -13.458 1.00 29.63 72 SER B CA 1
ATOM 1343 C C . SER B 1 47 ? -17.070 8.292 -14.969 1.00 29.95 72 SER B C 1
ATOM 1344 O O . SER B 1 47 ? -17.592 9.156 -15.669 1.00 29.22 72 SER B O 1
ATOM 1347 N N . GLY B 1 48 ? -16.482 7.205 -15.444 1.00 31.43 73 GLY B N 1
ATOM 1348 C CA . GLY B 1 48 ? -16.468 6.854 -16.840 1.00 33.82 73 GLY B CA 1
ATOM 1349 C C . GLY B 1 48 ? -16.197 5.367 -16.952 1.00 35.87 73 GLY B C 1
ATOM 1350 O O . GLY B 1 48 ? -16.013 4.672 -15.932 1.00 36.35 73 GLY B O 1
ATOM 1351 N N . MET B 1 49 ? -16.202 4.885 -18.190 1.00 37.54 74 MET B N 1
ATOM 1352 C CA . MET B 1 49 ? -15.894 3.506 -18.536 1.00 39.67 74 MET B CA 1
ATOM 1353 C C . MET B 1 49 ? -15.113 3.628 -19.828 1.00 41.13 74 MET B C 1
ATOM 1354 O O . MET B 1 49 ? -15.265 4.614 -20.558 1.00 40.11 74 MET B O 1
ATOM 1359 N N . LYS B 1 50 ? -14.240 2.658 -20.079 1.00 43.96 75 LYS B N 1
ATOM 1360 C CA . LYS B 1 50 ? -13.417 2.609 -21.289 1.00 47.02 75 LYS B CA 1
ATOM 1361 C C . LYS B 1 50 ? -13.026 1.173 -21.631 1.00 49.15 75 LYS B C 1
ATOM 1362 O O . LYS B 1 50 ? -13.733 0.222 -21.273 1.00 49.50 75 LYS B O 1
ATOM 1368 N N . THR B 1 51 ? -11.905 1.027 -22.332 1.00 51.81 76 THR B N 1
ATOM 1369 C CA . THR B 1 51 ? -11.452 -0.277 -22.820 1.00 54.05 76 THR B CA 1
ATOM 1370 C C . THR B 1 51 ? -9.985 -0.513 -22.555 1.00 55.34 76 THR B C 1
ATOM 1371 O O . THR B 1 51 ? -9.114 0.288 -22.941 1.00 55.73 76 THR B O 1
ATOM 1375 N N . ALA B 1 52 ? -9.738 -1.634 -21.891 1.00 56.85 77 ALA B N 1
ATOM 1376 C CA . ALA B 1 52 ? -8.421 -2.226 -21.795 1.00 58.31 77 ALA B CA 1
ATOM 1377 C C . ALA B 1 52 ? -8.649 -3.735 -21.900 1.00 59.34 77 ALA B C 1
ATOM 1378 O O . ALA B 1 52 ? -9.636 -4.254 -21.356 1.00 60.04 77 ALA B O 1
ATOM 1380 N N . ASN B 1 53 ? -7.765 -4.429 -22.619 1.00 60.50 78 ASN B N 1
ATOM 1381 C CA . ASN B 1 53 ? -7.895 -5.888 -22.873 1.00 61.23 78 ASN B CA 1
ATOM 1382 C C . ASN B 1 53 ? -9.295 -6.298 -23.363 1.00 61.71 78 ASN B C 1
ATOM 1383 O O . ASN B 1 53 ? -9.859 -7.308 -22.911 1.00 62.09 78 ASN B O 1
ATOM 1388 N N . GLY B 1 54 ? -9.866 -5.497 -24.261 1.00 61.75 79 GLY B N 1
ATOM 1389 C CA . GLY B 1 54 ? -11.127 -5.854 -24.902 1.00 61.60 79 GLY B CA 1
ATOM 1390 C C . GLY B 1 54 ? -12.395 -5.543 -24.128 1.00 61.26 79 GLY B C 1
ATOM 1391 O O . GLY B 1 54 ? -13.414 -5.204 -24.745 1.00 61.69 79 GLY B O 1
ATOM 1392 N N . ASN B 1 55 ? -12.355 -5.650 -22.793 1.00 60.45 80 ASN B N 1
ATOM 1393 C CA . ASN B 1 55 ? -13.567 -5.439 -21.980 1.00 59.49 80 ASN B CA 1
ATOM 1394 C C . ASN B 1 55 ? -13.792 -4.058 -21.341 1.00 58.27 80 ASN B C 1
ATOM 1395 O O . ASN B 1 55 ? -12.910 -3.184 -21.346 1.00 57.93 80 ASN B O 1
ATOM 1400 N N . VAL B 1 56 ? -15.004 -3.902 -20.794 1.00 56.46 81 VAL B N 1
ATOM 1401 C CA . VAL B 1 56 ? -15.457 -2.675 -20.140 1.00 54.55 81 VAL B CA 1
ATOM 1402 C C . VAL B 1 56 ? -14.936 -2.602 -18.710 1.00 52.70 81 VAL B C 1
ATOM 1403 O O . VAL B 1 56 ? -15.373 -3.367 -17.836 1.00 52.97 81 VAL B O 1
ATOM 1407 N N . VAL B 1 57 ? -13.983 -1.694 -18.499 1.00 50.11 82 VAL B N 1
ATOM 1408 C CA . VAL B 1 57 ? -13.501 -1.325 -17.169 1.00 47.37 82 VAL B CA 1
ATOM 1409 C C . VAL B 1 57 ? -14.028 0.064 -16.769 1.00 45.58 82 VAL B C 1
ATOM 1410 O O . VAL B 1 57 ? -14.378 0.886 -17.635 1.00 45.54 82 VAL B O 1
ATOM 1414 N N . ARG B 1 58 ? -14.032 0.327 -15.462 1.00 42.46 83 ARG B N 1
ATOM 1415 C CA . ARG B 1 58 ? -14.421 1.615 -14.900 1.00 39.61 83 ARG B CA 1
ATOM 1416 C C . ARG B 1 58 ? -13.234 2.488 -14.497 1.00 36.61 83 ARG B C 1
ATOM 1417 O O . ARG B 1 58 ? -12.128 2.006 -14.243 1.00 35.46 83 ARG B O 1
ATOM 1425 N N . PHE B 1 59 ? -13.467 3.795 -14.483 1.00 33.11 84 PHE B N 1
ATOM 1426 C CA . PHE B 1 59 ? -12.506 4.717 -13.951 1.00 30.20 84 PHE B CA 1
ATOM 1427 C C . PHE B 1 59 ? -13.194 5.907 -13.294 1.00 28.91 84 PHE B C 1
ATOM 1428 O O . PHE B 1 59 ? -14.387 6.156 -13.489 1.00 27.64 84 PHE B O 1
ATOM 1436 N N . PHE B 1 60 ? -12.438 6.622 -12.494 1.00 27.30 85 PHE B N 1
ATOM 1437 C CA . PHE B 1 60 ? -12.929 7.823 -11.846 1.00 27.06 85 PHE B CA 1
ATOM 1438 C C . PHE B 1 60 ? -11.961 8.905 -12.134 1.00 26.65 85 PHE B C 1
ATOM 1439 O O . PHE B 1 60 ? -10.745 8.651 -12.246 1.00 27.41 85 PHE B O 1
ATOM 1447 N N . GLU B 1 61 ? -12.490 10.108 -12.265 1.00 25.99 86 GLU B N 1
ATOM 1448 C CA . GLU B 1 61 ? -11.679 11.314 -12.263 1.00 26.66 86 GLU B CA 1
ATOM 1449 C C . GLU B 1 61 ? -11.980 12.101 -11.000 1.00 26.41 86 GLU B C 1
ATOM 1450 O O . GLU B 1 61 ? -13.135 12.292 -10.629 1.00 24.97 86 GLU B O 1
ATOM 1456 N N . VAL B 1 62 ? -10.919 12.544 -10.347 1.00 27.19 87 VAL B N 1
ATOM 1457 C CA . VAL B 1 62 ? -11.004 13.361 -9.142 1.00 28.85 87 VAL B CA 1
ATOM 1458 C C . VAL B 1 62 ? -10.789 14.765 -9.638 1.00 30.25 87 VAL B C 1
ATOM 1459 O O . VAL B 1 62 ? -9.766 15.061 -10.251 1.00 29.88 87 VAL B O 1
ATOM 1463 N N . MET B 1 63 ? -11.783 15.610 -9.396 1.00 31.84 88 MET B N 1
ATOM 1464 C CA . MET B 1 63 ? -11.806 16.925 -9.923 1.00 34.34 88 MET B CA 1
ATOM 1465 C C . MET B 1 63 ? -11.396 17.968 -8.878 1.00 37.25 88 MET B C 1
ATOM 1466 O O . MET B 1 63 ? -11.686 17.851 -7.678 1.00 37.16 88 MET B O 1
ATOM 1471 N N . LYS B 1 64 ? -10.711 18.988 -9.357 1.00 40.13 89 LYS B N 1
ATOM 1472 C CA . LYS B 1 64 ? -10.665 20.236 -8.632 1.00 43.57 89 LYS B CA 1
ATOM 1473 C C . LYS B 1 64 ? -11.081 21.333 -9.591 1.00 44.68 89 LYS B C 1
ATOM 1474 O O . LYS B 1 64 ? -10.379 21.623 -10.563 1.00 45.08 89 LYS B O 1
ATOM 1480 N N . GLY B 1 65 ? -12.272 21.882 -9.345 1.00 46.23 90 GLY B N 1
ATOM 1481 C CA . GLY B 1 65 ? -12.870 22.883 -10.225 1.00 47.28 90 GLY B CA 1
ATOM 1482 C C . GLY B 1 65 ? -13.152 22.361 -11.619 1.00 47.77 90 GLY B C 1
ATOM 1483 O O . GLY B 1 65 ? -13.698 21.273 -11.787 1.00 48.49 90 GLY B O 1
ATOM 1484 N N . ASP B 1 66 ? -12.763 23.145 -12.619 1.00 48.49 91 ASP B N 1
ATOM 1485 C CA . ASP B 1 66 ? -12.860 22.751 -14.030 1.00 48.59 91 ASP B CA 1
ATOM 1486 C C . ASP B 1 66 ? -11.951 21.570 -14.431 1.00 47.19 91 ASP B C 1
ATOM 1487 O O . ASP B 1 66 ? -12.135 20.974 -15.494 1.00 47.18 91 ASP B O 1
ATOM 1492 N N . ASN B 1 67 ? -10.982 21.218 -13.587 1.00 45.37 92 ASN B N 1
ATOM 1493 C CA . ASN B 1 67 ? -9.863 20.365 -14.064 1.00 43.16 92 ASN B CA 1
ATOM 1494 C C . ASN B 1 67 ? -9.721 19.006 -13.401 1.00 40.31 92 ASN B C 1
ATOM 1495 O O . ASN B 1 67 ? -10.017 18.853 -12.210 1.00 39.94 92 ASN B O 1
ATOM 1500 N N . VAL B 1 68 ? -9.213 18.051 -14.177 1.00 36.94 93 VAL B N 1
ATOM 1501 C CA . VAL B 1 68 ? -8.883 16.718 -13.685 1.00 34.92 93 VAL B CA 1
ATOM 1502 C C . VAL B 1 68 ? -7.578 16.737 -12.859 1.00 33.25 93 VAL B C 1
ATOM 1503 O O . VAL B 1 68 ? -6.520 17.088 -13.369 1.00 32.04 93 VAL B O 1
ATOM 1507 N N . ALA B 1 69 ? -7.660 16.353 -11.584 1.00 30.83 94 ALA B N 1
ATOM 1508 C CA . ALA B 1 69 ? -6.483 16.333 -10.725 1.00 28.88 94 ALA B CA 1
ATOM 1509 C C . ALA B 1 69 ? -5.895 14.931 -10.673 1.00 27.80 94 ALA B C 1
ATOM 1510 O O . ALA B 1 69 ? -4.699 14.773 -10.463 1.00 26.88 94 ALA B O 1
ATOM 1512 N N . MET B 1 70 ? -6.733 13.916 -10.891 1.00 26.12 95 MET B N 1
ATOM 1513 C CA . MET B 1 70 ? -6.313 12.540 -10.732 1.00 25.72 95 MET B CA 1
ATOM 1514 C C . MET B 1 70 ? -7.276 11.676 -11.517 1.00 25.06 95 MET B C 1
ATOM 1515 O O . MET B 1 70 ? -8.474 11.994 -11.581 1.00 24.63 95 MET B O 1
ATOM 1520 N N . VAL B 1 71 ? -6.756 10.587 -12.092 1.00 23.42 96 VAL B N 1
ATOM 1521 C CA . VAL B 1 71 ? -7.515 9.572 -12.788 1.00 23.49 96 VAL B CA 1
ATOM 1522 C C . VAL B 1 71 ? -7.170 8.280 -12.143 1.00 24.11 96 VAL B C 1
ATOM 1523 O O . VAL B 1 71 ? -5.993 7.947 -12.032 1.00 22.81 96 VAL B O 1
ATOM 1527 N N . ILE B 1 72 ? -8.202 7.564 -11.709 1.00 24.51 97 ILE B N 1
ATOM 1528 C CA . ILE B 1 72 ? -8.083 6.313 -11.002 1.00 25.39 97 ILE B CA 1
ATOM 1529 C C . ILE B 1 72 ? -8.683 5.175 -11.829 1.00 26.49 97 ILE B C 1
ATOM 1530 O O . ILE B 1 72 ? -9.892 5.156 -12.108 1.00 26.26 97 ILE B O 1
ATOM 1535 N N . ASN B 1 73 ? -7.846 4.211 -12.181 1.00 27.35 98 ASN B N 1
ATOM 1536 C CA . ASN B 1 73 ? -8.278 3.034 -12.872 1.00 29.83 98 ASN B CA 1
ATOM 1537 C C . ASN B 1 73 ? -8.268 1.831 -11.962 1.00 31.76 98 ASN B C 1
ATOM 1538 O O . ASN B 1 73 ? -7.505 1.784 -10.997 1.00 30.44 98 ASN B O 1
ATOM 1543 N N . GLY B 1 74 ? -9.100 0.846 -12.288 1.00 33.86 99 GLY B N 1
ATOM 1544 C CA . GLY B 1 74 ? -9.062 -0.426 -11.571 1.00 38.00 99 GLY B CA 1
ATOM 1545 C C . GLY B 1 74 ? -9.055 -1.671 -12.432 1.00 40.32 99 GLY B C 1
ATOM 1546 O O . GLY B 1 74 ? -9.442 -1.639 -13.613 1.00 40.54 99 GLY B O 1
ATOM 1547 N N . ASP B 1 75 ? -8.636 -2.784 -11.827 1.00 42.79 100 ASP B N 1
ATOM 1548 C CA . ASP B 1 75 ? -8.711 -4.070 -12.502 1.00 44.92 100 ASP B CA 1
ATOM 1549 C C . ASP B 1 75 ? -9.971 -4.859 -12.106 1.00 45.58 100 ASP B C 1
ATOM 1550 O O . ASP B 1 75 ? -9.924 -5.786 -11.280 1.00 46.94 100 ASP B O 1
ATOM 1555 N N . GLY B 1 77 ? -11.626 -5.779 -8.964 1.00 35.16 102 GLY B N 1
ATOM 1556 C CA . GLY B 1 77 ? -12.429 -4.612 -8.551 1.00 34.19 102 GLY B CA 1
ATOM 1557 C C . GLY B 1 77 ? -11.749 -3.597 -7.634 1.00 34.18 102 GLY B C 1
ATOM 1558 O O . GLY B 1 77 ? -12.414 -2.879 -6.852 1.00 34.13 102 GLY B O 1
ATOM 1559 N N . THR B 1 78 ? -10.423 -3.511 -7.733 1.00 33.61 103 THR B N 1
ATOM 1560 C CA . THR B 1 78 ? -9.631 -2.591 -6.900 1.00 33.06 103 THR B CA 1
ATOM 1561 C C . THR B 1 78 ? -8.762 -1.658 -7.743 1.00 31.41 103 THR B C 1
ATOM 1562 O O . THR B 1 78 ? -8.586 -1.886 -8.941 1.00 30.84 103 THR B O 1
ATOM 1566 N N . ILE B 1 79 ? -8.225 -0.610 -7.106 1.00 29.94 104 ILE B N 1
ATOM 1567 C CA . ILE B 1 79 ? -7.409 0.392 -7.804 1.00 27.51 104 ILE B CA 1
ATOM 1568 C C . ILE B 1 79 ? -6.141 -0.270 -8.303 1.00 26.60 104 ILE B C 1
ATOM 1569 O O . ILE B 1 79 ? -5.469 -0.977 -7.543 1.00 25.93 104 ILE B O 1
ATOM 1574 N N . SER B 1 80 ? -5.833 -0.055 -9.578 1.00 25.41 105 SER B N 1
ATOM 1575 C CA . SER B 1 80 ? -4.637 -0.624 -10.206 1.00 25.23 105 SER B CA 1
ATOM 1576 C C . SER B 1 80 ? -3.678 0.438 -10.747 1.00 24.05 105 SER B C 1
ATOM 1577 O O . SER B 1 80 ? -2.501 0.165 -10.957 1.00 22.73 105 SER B O 1
ATOM 1580 N N . ARG B 1 81 ? -4.181 1.645 -10.954 1.00 22.69 106 ARG B N 1
ATOM 1581 C CA . ARG B 1 81 ? -3.365 2.737 -11.500 1.00 22.93 106 ARG B CA 1
ATOM 1582 C C . ARG B 1 81 ? -3.974 4.082 -11.193 1.00 21.84 106 ARG B C 1
ATOM 1583 O O . ARG B 1 81 ? -5.175 4.263 -11.298 1.00 21.76 106 ARG B O 1
ATOM 1591 N N . ILE B 1 82 ? -3.131 5.026 -10.822 1.00 21.70 107 ILE B N 1
ATOM 1592 C CA . ILE B 1 82 ? -3.549 6.358 -10.475 1.00 21.45 107 ILE B CA 1
ATOM 1593 C C . ILE B 1 82 ? -2.641 7.307 -11.250 1.00 22.43 107 ILE B C 1
ATOM 1594 O O . ILE B 1 82 ? -1.420 7.197 -11.166 1.00 22.00 107 ILE B O 1
ATOM 1599 N N . ASP B 1 83 ? -3.221 8.216 -12.013 1.00 21.77 108 ASP B N 1
ATOM 1600 C CA . ASP B 1 83 ? -2.438 9.239 -12.706 1.00 24.14 108 ASP B CA 1
ATOM 1601 C C . ASP B 1 83 ? -2.685 10.525 -11.985 1.00 24.08 108 ASP B C 1
ATOM 1602 O O . ASP B 1 83 ? -3.866 10.912 -11.787 1.00 24.80 108 ASP B O 1
ATOM 1607 N N . VAL B 1 84 ? -1.594 11.170 -11.585 1.00 22.49 109 VAL B N 1
ATOM 1608 C CA . VAL B 1 84 ? -1.638 12.487 -10.957 1.00 23.12 109 VAL B CA 1
ATOM 1609 C C . VAL B 1 84 ? -1.273 13.647 -11.872 1.00 23.59 109 VAL B C 1
ATOM 1610 O O . VAL B 1 84 ? -0.176 13.689 -12.416 1.00 23.54 109 VAL B O 1
ATOM 1614 N N . LEU B 1 85 ? -2.206 14.580 -12.041 1.00 24.71 110 LEU B N 1
ATOM 1615 C CA . LEU B 1 85 ? -2.040 15.762 -12.895 1.00 27.32 110 LEU B CA 1
ATOM 1616 C C . LEU B 1 85 ? -1.908 17.070 -12.072 1.00 28.70 110 LEU B C 1
ATOM 1617 O O . LEU B 1 85 ? -1.567 18.129 -12.596 1.00 29.20 110 LEU B O 1
ATOM 1622 N N . ASP B 1 86 ? -2.197 16.968 -10.780 1.00 30.05 111 ASP B N 1
ATOM 1623 C CA . ASP B 1 86 ? -2.297 18.102 -9.846 1.00 31.03 111 ASP B CA 1
ATOM 1624 C C . ASP B 1 86 ? -0.936 18.413 -9.265 1.00 30.12 111 ASP B C 1
ATOM 1625 O O . ASP B 1 86 ? -0.375 17.575 -8.563 1.00 30.00 111 ASP B O 1
ATOM 1630 N N . SER B 1 87 ? -0.419 19.617 -9.500 1.00 30.50 112 SER B N 1
ATOM 1631 C CA . SER B 1 87 ? 0.924 19.966 -9.041 1.00 31.51 112 SER B CA 1
ATOM 1632 C C . SER B 1 87 ? 1.031 20.017 -7.509 1.00 31.76 112 SER B C 1
ATOM 1633 O O . SER B 1 87 ? 2.134 20.111 -6.945 1.00 32.04 112 SER B O 1
ATOM 1636 N N . ASP B 1 88 ? -0.121 19.926 -6.845 1.00 31.20 113 ASP B N 1
ATOM 1637 C CA . ASP B 1 88 ? -0.196 20.024 -5.391 1.00 31.33 113 ASP B CA 1
ATOM 1638 C C . ASP B 1 88 ? 0.154 18.674 -4.785 1.00 30.54 113 ASP B C 1
ATOM 1639 O O . ASP B 1 88 ? 0.389 18.581 -3.588 1.00 30.13 113 ASP B O 1
ATOM 1644 N N . ILE B 1 89 ? 0.226 17.623 -5.616 1.00 29.39 114 ILE B N 1
ATOM 1645 C CA . ILE B 1 89 ? 0.497 16.257 -5.124 1.00 28.61 114 ILE B CA 1
ATOM 1646 C C . ILE B 1 89 ? 1.831 15.826 -5.728 1.00 28.55 114 ILE B C 1
ATOM 1647 O O . ILE B 1 89 ? 1.862 15.414 -6.894 1.00 29.25 114 ILE B O 1
ATOM 1652 N N . PRO B 1 90 ? 2.936 15.956 -4.961 1.00 27.21 115 PRO B N 1
ATOM 1653 C CA . PRO B 1 90 ? 4.260 15.546 -5.445 1.00 26.16 115 PRO B CA 1
ATOM 1654 C C . PRO B 1 90 ? 4.456 14.063 -5.182 1.00 25.36 115 PRO B C 1
ATOM 1655 O O . PRO B 1 90 ? 3.616 13.438 -4.530 1.00 22.15 115 PRO B O 1
ATOM 1659 N N . ALA B 1 91 ? 5.537 13.504 -5.718 1.00 25.52 116 ALA B N 1
ATOM 1660 C CA . ALA B 1 91 ? 5.974 12.171 -5.339 1.00 26.87 116 ALA B CA 1
ATOM 1661 C C . ALA B 1 91 ? 6.838 12.271 -4.085 1.00 28.90 116 ALA B C 1
ATOM 1662 O O . ALA B 1 91 ? 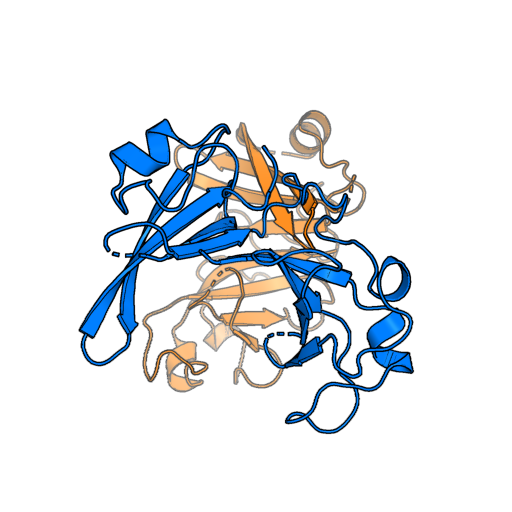7.481 13.296 -3.861 1.00 28.25 116 ALA B O 1
ATOM 1664 N N . ASP B 1 92 ? 6.858 11.199 -3.292 1.00 31.54 117 ASP B N 1
ATOM 1665 C CA . ASP B 1 92 ? 7.694 11.132 -2.093 1.00 34.52 117 ASP B CA 1
ATOM 1666 C C . ASP B 1 92 ? 9.192 11.278 -2.420 1.00 34.91 117 ASP B C 1
ATOM 1667 O O . ASP B 1 92 ? 10.016 11.484 -1.527 1.00 35.66 117 ASP B O 1
ATOM 1672 N N . THR B 1 93 ? 9.525 11.246 -3.715 1.00 34.51 118 THR B N 1
ATOM 1673 C CA . THR B 1 93 ? 10.902 11.460 -4.193 1.00 33.28 118 THR B CA 1
ATOM 1674 C C . THR B 1 93 ? 11.280 12.939 -4.247 1.00 32.75 118 THR B C 1
ATOM 1675 O O . THR B 1 93 ? 12.433 13.271 -4.533 1.00 33.34 118 THR B O 1
ATOM 1679 N N . GLY B 1 94 ? 10.306 13.820 -3.995 1.00 30.91 119 GLY B N 1
ATOM 1680 C CA . GLY B 1 94 ? 10.436 15.269 -4.205 1.00 29.66 119 GLY B CA 1
ATOM 1681 C C . GLY B 1 94 ? 10.112 15.704 -5.635 1.00 29.50 119 GLY B C 1
ATOM 1682 O O . GLY B 1 94 ? 10.034 16.900 -5.918 1.00 30.06 119 GLY B O 1
ATOM 1683 N N . VAL B 1 95 ? 9.923 14.742 -6.534 1.00 27.35 120 VAL B N 1
ATOM 1684 C CA . VAL B 1 95 ? 9.559 15.052 -7.926 1.00 27.16 120 VAL B CA 1
ATOM 1685 C C . VAL B 1 95 ? 8.122 15.568 -7.957 1.00 26.83 120 VAL B C 1
ATOM 1686 O O . VAL B 1 95 ? 7.246 15.076 -7.226 1.00 25.68 120 VAL B O 1
ATOM 1690 N N . LYS B 1 96 ? 7.902 16.614 -8.748 1.00 26.38 121 LYS B N 1
ATOM 1691 C CA . LYS B 1 96 ? 6.587 17.198 -8.850 1.00 26.10 121 LYS B CA 1
ATOM 1692 C C . LYS B 1 96 ? 6.307 17.559 -10.306 1.00 26.73 121 LYS B C 1
ATOM 1693 O O . LYS B 1 96 ? 7.230 17.598 -11.115 1.00 25.63 121 LYS B O 1
ATOM 1699 N N . ILE B 1 97 ? 5.030 17.794 -10.614 1.00 26.60 122 ILE B N 1
ATOM 1700 C CA . ILE B 1 97 ? 4.604 18.333 -11.865 1.00 26.67 122 ILE B CA 1
ATOM 1701 C C . ILE B 1 97 ? 5.391 19.608 -12.035 1.00 26.58 122 ILE B C 1
ATOM 1702 O O . ILE B 1 97 ? 5.349 20.479 -11.168 1.00 26.68 122 ILE B O 1
ATOM 1707 N N . GLY B 1 98 ? 6.131 19.708 -13.144 1.00 25.76 123 GLY B N 1
ATOM 1708 C CA . GLY B 1 98 ? 6.914 20.890 -13.413 1.00 24.33 123 GLY B CA 1
ATOM 1709 C C . GLY B 1 98 ? 8.395 20.543 -13.353 1.00 24.27 123 GLY B C 1
ATOM 1710 O O . GLY B 1 98 ? 9.209 21.308 -13.830 1.00 24.43 123 GLY B O 1
ATOM 1711 N N . THR B 1 99 ? 8.756 19.379 -12.797 1.00 23.53 124 THR B N 1
ATOM 1712 C CA . THR B 1 99 ? 10.184 19.060 -12.586 1.00 22.78 124 THR B CA 1
ATOM 1713 C C . THR B 1 99 ? 10.821 18.812 -13.959 1.00 22.80 124 THR B C 1
ATOM 1714 O O . THR B 1 99 ? 10.242 18.053 -14.734 1.00 21.26 124 THR B O 1
ATOM 1718 N N . PRO B 1 100 ? 12.007 19.441 -14.260 1.00 23.09 125 PRO B N 1
ATOM 1719 C CA . PRO B 1 100 ? 12.665 19.198 -15.562 1.00 22.61 125 PRO B CA 1
ATOM 1720 C C . PRO B 1 100 ? 13.291 17.826 -15.680 1.00 21.95 125 PRO B C 1
ATOM 1721 O O . PRO B 1 100 ? 13.810 17.267 -14.714 1.00 21.11 125 PRO B O 1
ATOM 1725 N N . PHE B 1 101 ? 13.283 17.305 -16.891 1.00 21.81 126 PHE B N 1
ATOM 1726 C CA . PHE B 1 101 ? 13.869 16.033 -17.170 1.00 21.28 126 PHE B CA 1
ATOM 1727 C C . PHE B 1 101 ? 15.357 15.976 -16.719 1.00 21.88 126 PHE B C 1
ATOM 1728 O O . PHE B 1 101 ? 15.818 14.975 -16.164 1.00 21.76 126 PHE B O 1
ATOM 1736 N N . SER B 1 102 ? 16.060 17.076 -16.935 1.00 23.40 127 SER B N 1
ATOM 1737 C CA . SER B 1 102 ? 17.486 17.201 -16.648 1.00 25.17 127 SER B CA 1
ATOM 1738 C C . SER B 1 102 ? 17.803 17.155 -15.157 1.00 26.50 127 SER B C 1
ATOM 1739 O O . SER B 1 102 ? 18.961 16.919 -14.758 1.00 27.89 127 SER B O 1
ATOM 1742 N N . ASP B 1 103 ? 16.790 17.336 -14.325 1.00 26.10 128 ASP B N 1
ATOM 1743 C CA . ASP B 1 103 ? 17.008 17.275 -12.889 1.00 26.05 128 ASP B CA 1
ATOM 1744 C C . ASP B 1 103 ? 17.178 15.825 -12.469 1.00 25.45 128 ASP B C 1
ATOM 1745 O O . ASP B 1 103 ? 17.792 15.545 -11.431 1.00 24.95 128 ASP B O 1
ATOM 1750 N N . LEU B 1 104 ? 16.680 14.912 -13.307 1.00 23.65 129 LEU B N 1
ATOM 1751 C CA . LEU B 1 104 ? 16.525 13.508 -12.949 1.00 22.58 129 LEU B CA 1
ATOM 1752 C C . LEU B 1 104 ? 17.312 12.488 -13.762 1.00 22.28 129 LEU B C 1
ATOM 1753 O O . LEU B 1 104 ? 17.638 11.428 -13.255 1.00 21.81 129 LEU B O 1
ATOM 1758 N N . TYR B 1 105 ? 17.519 12.752 -15.054 1.00 22.91 130 TYR B N 1
ATOM 1759 C CA . TYR B 1 105 ? 18.040 11.734 -15.968 1.00 23.15 130 TYR B CA 1
ATOM 1760 C C . TYR B 1 105 ? 19.169 12.333 -16.772 1.00 24.34 130 TYR B C 1
ATOM 1761 O O . TYR B 1 105 ? 19.113 13.496 -17.180 1.00 23.89 130 TYR B O 1
ATOM 1770 N N . SER B 1 106 ? 20.224 11.552 -16.936 1.00 26.42 131 SER B N 1
ATOM 1771 C CA . SER B 1 106 ? 21.346 11.928 -17.775 1.00 28.50 131 SER B CA 1
ATOM 1772 C C . SER B 1 106 ? 21.049 11.614 -19.244 1.00 29.10 131 SER B C 1
ATOM 1773 O O . SER B 1 106 ? 21.560 12.280 -20.138 1.00 30.05 131 SER B O 1
ATOM 1776 N N . LYS B 1 107 ? 20.308 10.529 -19.460 1.00 29.68 132 LYS B N 1
ATOM 1777 C CA . LYS B 1 107 ? 19.809 10.145 -20.764 1.00 31.13 132 LYS B CA 1
ATOM 1778 C C . LYS B 1 107 ? 18.500 9.354 -20.671 1.00 31.02 132 LYS B C 1
ATOM 1779 O O . LYS B 1 107 ? 18.146 8.843 -19.634 1.00 29.25 132 LYS B O 1
ATOM 1785 N N . ALA B 1 108 ? 17.798 9.246 -21.790 1.00 31.26 133 ALA B N 1
ATOM 1786 C CA . ALA B 1 108 ? 16.538 8.547 -21.763 1.00 32.41 133 ALA B CA 1
ATOM 1787 C C . ALA B 1 108 ? 16.692 7.036 -21.823 1.00 33.03 133 ALA B C 1
ATOM 1788 O O . ALA B 1 108 ? 15.829 6.301 -21.308 1.00 33.40 133 ALA B O 1
ATOM 1790 N N . PHE B 1 109 ? 17.777 6.563 -22.437 1.00 33.78 134 PHE B N 1
ATOM 1791 C CA . PHE B 1 109 ? 1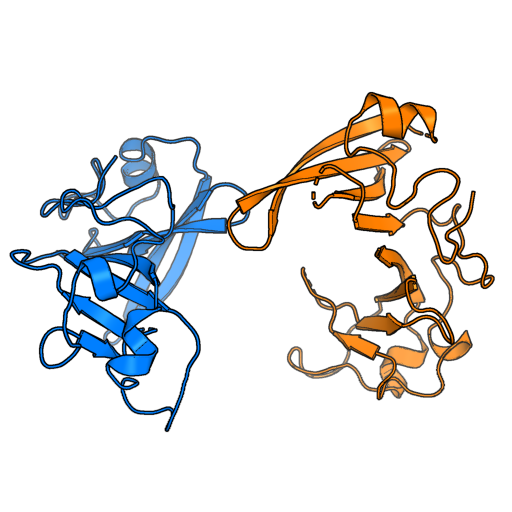7.923 5.134 -22.754 1.00 34.61 134 PHE B CA 1
ATOM 1792 C C . PHE B 1 109 ? 17.680 4.184 -21.563 1.00 35.51 134 PHE B C 1
ATOM 1793 O O . PHE B 1 109 ? 18.319 4.299 -20.530 1.00 35.21 134 PHE B O 1
ATOM 1801 N N . GLY B 1 110 ? 16.744 3.251 -21.714 1.00 36.39 135 GLY B N 1
ATOM 1802 C CA . GLY B 1 110 ? 16.485 2.277 -20.656 1.00 37.31 135 GLY B CA 1
ATOM 1803 C C . GLY B 1 110 ? 15.456 2.730 -19.637 1.00 37.63 135 GLY B C 1
ATOM 1804 O O . GLY B 1 110 ? 14.467 2.022 -19.407 1.00 38.18 135 GLY B O 1
ATOM 1805 N N . ASN B 1 111 ? 15.685 3.901 -19.033 1.00 36.94 136 ASN B N 1
ATOM 1806 C CA . ASN B 1 111 ? 14.738 4.505 -18.080 1.00 37.09 136 ASN B CA 1
ATOM 1807 C C . ASN B 1 111 ? 13.392 4.929 -18.703 1.00 36.46 136 ASN B C 1
ATOM 1808 O O . ASN B 1 111 ? 12.361 4.908 -18.021 1.00 35.13 136 ASN B O 1
ATOM 1813 N N . CYS B 1 112 ? 13.421 5.316 -19.981 1.00 34.85 137 CYS B N 1
ATOM 1814 C CA . CYS B 1 112 ? 12.295 5.992 -20.622 1.00 35.45 137 CYS B CA 1
ATOM 1815 C C . CYS B 1 112 ? 11.815 5.364 -21.940 1.00 35.67 137 CYS B C 1
ATOM 1816 O O . CYS B 1 112 ? 12.581 4.710 -22.658 1.00 34.42 137 CYS B O 1
ATOM 1819 N N . GLN B 1 113 ? 10.534 5.583 -22.243 1.00 35.94 138 GLN B N 1
ATOM 1820 C CA . GLN B 1 113 ? 9.912 5.089 -23.457 1.00 37.96 138 GLN B CA 1
ATOM 1821 C C . GLN B 1 113 ? 8.779 6.043 -23.820 1.00 37.79 138 GLN B C 1
ATOM 1822 O O . GLN B 1 113 ? 8.332 6.842 -22.978 1.00 35.16 138 GLN B O 1
ATOM 1828 N N . LYS B 1 114 ? 8.318 5.967 -25.072 1.00 38.25 139 LYS B N 1
ATOM 1829 C CA . LYS B 1 114 ? 7.168 6.749 -25.475 1.00 40.05 139 LYS B CA 1
ATOM 1830 C C . LYS B 1 114 ? 5.944 6.217 -24.760 1.00 41.41 139 LYS B C 1
ATOM 1831 O O . LYS B 1 114 ? 5.757 5.008 -24.643 1.00 41.49 139 LYS B O 1
ATOM 1837 N N . ALA B 1 115 ? 5.137 7.134 -24.245 1.00 43.38 140 ALA B N 1
ATOM 1838 C CA . ALA B 1 115 ? 3.939 6.792 -23.488 1.00 45.92 140 ALA B CA 1
ATOM 1839 C C . ALA B 1 115 ? 2.778 6.340 -24.396 1.00 48.26 140 ALA B C 1
ATOM 1840 O O . ALA B 1 115 ? 2.742 6.669 -25.588 1.00 48.04 140 ALA B O 1
ATOM 1842 N N . ASP B 1 116 ? 1.832 5.579 -23.839 1.00 51.54 141 ASP B N 1
ATOM 1843 C CA . ASP B 1 116 ? 0.640 5.166 -24.609 1.00 54.43 141 ASP B CA 1
ATOM 1844 C C . ASP B 1 116 ? -0.568 6.051 -24.285 1.00 55.26 141 ASP B C 1
ATOM 1845 O O . ASP B 1 116 ? -0.607 6.689 -23.231 1.00 55.37 141 ASP B O 1
ATOM 1850 N N . GLY B 1 117 ? -1.546 6.082 -25.197 1.00 56.54 142 GLY B N 1
ATOM 1851 C CA . GLY B 1 117 ? -2.785 6.852 -25.005 1.00 57.01 142 GLY B CA 1
ATOM 1852 C C . GLY B 1 117 ? -2.965 7.972 -26.017 1.00 57.46 142 GLY B C 1
ATOM 1853 O O . GLY B 1 117 ? -3.748 8.908 -25.801 1.00 57.52 142 GLY B O 1
ATOM 1854 N N . ASN B 1 120 ? 1.166 10.038 -25.573 1.00 45.45 145 ASN B N 1
ATOM 1855 C CA . ASN B 1 120 ? 1.255 9.812 -27.031 1.00 45.40 145 ASN B CA 1
ATOM 1856 C C . ASN B 1 120 ? 2.444 10.534 -27.695 1.00 44.46 145 ASN B C 1
ATOM 1857 O O . ASN B 1 120 ? 3.248 9.949 -28.448 1.00 44.48 145 ASN B O 1
ATOM 1862 N N . ARG B 1 121 ? 2.539 11.822 -27.425 1.00 42.97 146 ARG B N 1
ATOM 1863 C CA . ARG B 1 121 ? 3.741 12.559 -27.721 1.00 41.00 146 ARG B CA 1
ATOM 1864 C C . ARG B 1 121 ? 4.444 12.916 -26.400 1.00 38.84 146 ARG B C 1
ATOM 1865 O O . ARG B 1 121 ? 5.312 13.791 -26.354 1.00 38.89 146 ARG B O 1
ATOM 1873 N N . ALA B 1 122 ? 4.067 12.206 -25.330 1.00 35.24 147 ALA B N 1
ATOM 1874 C CA . ALA B 1 122 ? 4.808 12.224 -24.068 1.00 31.62 147 ALA B CA 1
ATOM 1875 C C . ALA B 1 122 ? 5.732 11.005 -23.983 1.00 30.13 147 ALA B C 1
ATOM 1876 O O . ALA B 1 122 ? 5.476 9.970 -24.608 1.00 28.93 147 ALA B O 1
ATOM 1878 N N . VAL B 1 123 ? 6.798 11.171 -23.198 1.00 27.13 148 VAL B N 1
ATOM 1879 C CA . VAL B 1 123 ? 7.740 10.125 -22.822 1.00 26.94 148 VAL B CA 1
ATOM 1880 C C . VAL B 1 123 ? 7.519 9.812 -21.302 1.00 25.48 148 VAL B C 1
ATOM 1881 O O . VAL B 1 123 ? 7.328 10.717 -20.522 1.00 24.50 148 VAL B O 1
ATOM 1885 N N . GLU B 1 124 ? 7.508 8.541 -20.937 1.00 24.97 149 GLU B N 1
ATOM 1886 C CA . GLU B 1 124 ? 7.311 8.079 -19.567 1.00 25.69 149 GLU B CA 1
ATOM 1887 C C . GLU B 1 124 ? 8.613 7.416 -19.115 1.00 25.36 149 GLU B C 1
ATOM 1888 O O . GLU B 1 124 ? 9.191 6.583 -19.854 1.00 24.55 149 GLU B O 1
ATOM 1894 N N . CYS B 1 125 ? 9.047 7.772 -17.907 1.00 24.52 150 CYS B N 1
ATOM 1895 C CA . CYS B 1 125 ? 10.275 7.263 -17.328 1.00 25.40 150 CYS B CA 1
ATOM 1896 C C . CYS B 1 125 ? 10.040 6.661 -15.954 1.00 24.63 150 CYS B C 1
ATOM 1897 O O . CYS B 1 125 ? 9.358 7.256 -15.134 1.00 22.15 150 CYS B O 1
ATOM 1900 N N . LYS B 1 126 ? 10.633 5.505 -15.696 1.00 25.43 151 LYS B N 1
ATOM 1901 C CA . LYS B 1 126 ? 10.577 4.905 -14.357 1.00 27.17 151 LYS B CA 1
ATOM 1902 C C . LYS B 1 126 ? 11.290 5.773 -13.291 1.00 26.34 151 LYS B C 1
ATOM 1903 O O . LYS B 1 126 ? 12.369 6.313 -13.533 1.00 26.07 151 LYS B O 1
ATOM 1909 N N . ALA B 1 127 ? 10.644 5.955 -12.136 1.00 25.38 152 ALA B N 1
ATOM 1910 C CA . ALA B 1 127 ? 11.273 6.597 -11.001 1.00 24.75 152 ALA B CA 1
ATOM 1911 C C . ALA B 1 127 ? 12.433 5.713 -10.501 1.00 25.26 152 ALA B C 1
ATOM 1912 O O . ALA B 1 127 ? 12.287 4.513 -10.335 1.00 23.80 152 ALA B O 1
ATOM 1914 N N . GLU B 1 128 ? 13.587 6.330 -10.302 1.00 27.08 153 GLU B N 1
ATOM 1915 C CA . GLU B 1 128 ? 14.782 5.604 -9.848 1.00 29.23 153 GLU B CA 1
ATOM 1916 C C . GLU B 1 128 ? 14.484 4.800 -8.597 1.00 29.46 153 GLU B C 1
ATOM 1917 O O . GLU B 1 128 ? 13.951 5.344 -7.616 1.00 29.79 153 GLU B O 1
ATOM 1923 N N . GLY B 1 129 ? 14.791 3.507 -8.664 1.00 29.96 154 GLY B N 1
ATOM 1924 C CA . GLY B 1 129 ? 14.624 2.585 -7.525 1.00 31.10 154 GLY B CA 1
ATOM 1925 C C . GLY B 1 129 ? 13.178 2.344 -7.078 1.00 30.46 154 GLY B C 1
ATOM 1926 O O . GLY B 1 129 ? 12.940 1.931 -5.947 1.00 31.76 154 GLY B O 1
ATOM 1927 N N . SER B 1 130 ? 12.213 2.624 -7.952 1.00 29.42 155 SER B N 1
ATOM 1928 C CA . SER B 1 130 ? 10.808 2.325 -7.681 1.00 26.73 155 SER B CA 1
ATOM 1929 C C . SER B 1 130 ? 10.350 1.176 -8.554 1.00 26.95 155 SER B C 1
ATOM 1930 O O . SER B 1 130 ? 10.803 1.065 -9.701 1.00 26.59 155 SER B O 1
ATOM 1933 N N . GLN B 1 131 ? 9.459 0.329 -8.030 1.00 25.61 156 GLN B N 1
ATOM 1934 C CA . GLN B 1 131 ? 8.809 -0.684 -8.821 1.00 27.09 156 GLN B CA 1
ATOM 1935 C C . GLN B 1 131 ? 7.394 -0.223 -9.222 1.00 25.76 156 GLN B C 1
ATOM 1936 O O . GLN B 1 131 ? 6.654 -0.982 -9.816 1.00 25.93 156 GLN B O 1
ATOM 1942 N N . HIS B 1 132 ? 7.025 1.022 -8.911 1.00 24.12 157 HIS B N 1
ATOM 1943 C CA . HIS B 1 132 ? 5.619 1.440 -9.024 1.00 22.33 157 HIS B CA 1
ATOM 1944 C C . HIS B 1 132 ? 5.369 2.805 -9.640 1.00 20.43 157 HIS B C 1
ATOM 1945 O O . HIS B 1 132 ? 4.313 3.050 -10.228 1.00 19.12 157 HIS B O 1
ATOM 1952 N N . ILE B 1 133 ? 6.316 3.695 -9.467 1.00 19.42 158 ILE B N 1
ATOM 1953 C CA . ILE B 1 133 ? 6.120 5.083 -9.829 1.00 20.29 158 ILE B CA 1
ATOM 1954 C C . ILE B 1 133 ? 6.861 5.391 -11.114 1.00 20.99 158 ILE B C 1
ATOM 1955 O O . ILE B 1 133 ? 8.006 4.960 -11.307 1.00 20.03 158 ILE B O 1
ATOM 1960 N N . SER B 1 134 ? 6.180 6.138 -11.975 1.00 21.21 159 SER B N 1
ATOM 1961 C CA . SER B 1 134 ? 6.738 6.637 -13.211 1.00 22.01 159 SER B CA 1
ATOM 1962 C C . SER B 1 134 ? 6.313 8.094 -13.369 1.00 21.98 159 SER B C 1
ATOM 1963 O O . SER B 1 134 ? 5.305 8.557 -12.753 1.00 21.57 159 SER B O 1
ATOM 1966 N N . TYR B 1 135 ? 7.074 8.812 -14.186 1.00 20.49 160 TYR B N 1
ATOM 1967 C CA . TYR B 1 135 ? 6.742 10.193 -14.559 1.00 21.26 160 TYR B CA 1
ATOM 1968 C C . TYR B 1 135 ? 6.568 10.286 -16.078 1.00 21.17 160 TYR B C 1
ATOM 1969 O O . TYR B 1 135 ? 7.337 9.660 -16.812 1.00 21.27 160 TYR B O 1
ATOM 1978 N N . GLN B 1 136 ? 5.555 11.021 -16.535 1.00 20.58 161 GLN B N 1
ATOM 1979 C CA . GLN B 1 136 ? 5.458 11.408 -17.952 1.00 21.04 161 GLN B CA 1
ATOM 1980 C C . GLN B 1 136 ? 6.022 12.800 -18.077 1.00 20.54 161 GLN B C 1
ATOM 1981 O O . GLN B 1 136 ? 5.794 13.633 -17.203 1.00 19.87 161 GLN B O 1
ATOM 1987 N N . PHE B 1 137 ? 6.773 13.033 -19.148 1.00 19.52 162 PHE B N 1
ATOM 1988 C CA . PHE B 1 137 ? 7.316 14.323 -19.471 1.00 21.05 162 PHE B CA 1
ATOM 1989 C C . PHE B 1 137 ? 6.715 14.809 -20.780 1.00 22.89 162 PHE B C 1
ATOM 1990 O O . PHE B 1 137 ? 6.577 14.006 -21.727 1.00 24.13 162 PHE B O 1
ATOM 1998 N N . SER B 1 138 ? 6.423 16.107 -20.842 1.00 23.25 163 SER B N 1
ATOM 1999 C CA . SER B 1 138 ? 5.962 16.774 -22.049 1.00 25.30 163 SER B CA 1
ATOM 2000 C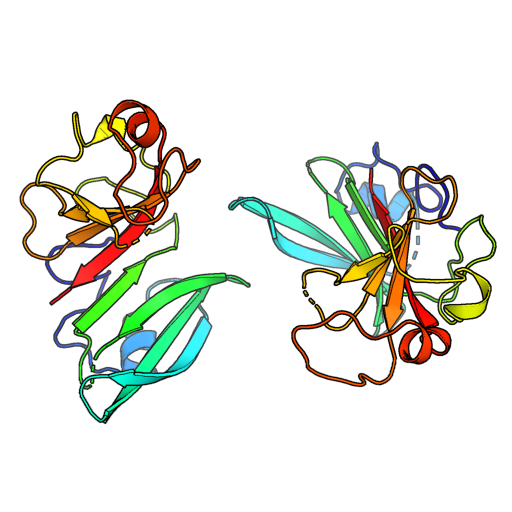 C . SER B 1 138 ? 6.819 18.018 -22.349 1.00 25.62 163 SER B C 1
ATOM 2001 O O . SER B 1 138 ? 7.421 18.611 -21.447 1.00 24.01 163 SER B O 1
ATOM 2004 N N . GLY B 1 139 ? 6.843 18.422 -23.627 1.00 26.02 164 GLY B N 1
ATOM 2005 C CA . GLY B 1 139 ? 7.605 19.590 -24.056 1.00 26.73 164 GLY B CA 1
ATOM 2006 C C . GLY B 1 139 ? 7.456 19.782 -25.558 1.00 28.19 164 GLY B C 1
ATOM 2007 O O . GLY B 1 139 ? 6.722 19.035 -26.217 1.00 28.12 164 GLY B O 1
ATOM 2008 N N . GLU B 1 140 ? 8.141 20.775 -26.098 1.00 28.54 165 GLU B N 1
ATOM 2009 C CA . GLU B 1 140 ? 8.062 21.016 -27.546 1.00 30.63 165 GLU B CA 1
ATOM 2010 C C . GLU B 1 140 ? 8.698 19.844 -28.277 1.00 29.59 165 GLU B C 1
ATOM 2011 O O . GLU B 1 140 ? 9.802 19.387 -27.960 1.00 28.88 165 GLU B O 1
ATOM 2017 N N . TRP B 1 141 ? 7.958 19.331 -29.233 1.00 30.07 166 TRP B N 1
ATOM 2018 C CA . TRP B 1 141 ? 8.451 18.235 -30.017 1.00 31.64 166 TRP B CA 1
ATOM 2019 C C . TRP B 1 141 ? 9.533 18.723 -30.950 1.00 32.67 166 TRP B C 1
ATOM 2020 O O . TRP B 1 141 ? 9.388 19.796 -31.553 1.00 34.21 166 TRP B O 1
ATOM 2031 N N . ARG B 1 142 ? 10.609 17.949 -31.062 1.00 33.15 167 ARG B N 1
ATOM 2032 C CA . ARG B 1 142 ? 11.605 18.177 -32.106 1.00 34.16 167 ARG B CA 1
ATOM 2033 C C . ARG B 1 142 ? 11.984 16.869 -32.803 1.00 32.76 167 ARG B C 1
ATOM 2034 O O . ARG B 1 142 ? 12.168 15.842 -32.156 1.00 33.00 167 ARG B O 1
ATOM 2042 N N . GLY B 1 143 ? 12.078 16.902 -34.130 1.00 31.87 168 GLY B N 1
ATOM 2043 C CA . GLY B 1 143 ? 12.492 15.705 -34.885 1.00 30.46 168 GLY B CA 1
ATOM 2044 C C . GLY B 1 143 ? 11.282 15.004 -35.486 1.00 30.07 168 GLY B C 1
ATOM 2045 O O . GLY B 1 143 ? 10.173 15.489 -35.320 1.00 30.76 168 GLY B O 1
ATOM 2046 N N . PRO B 1 144 ? 11.482 13.866 -36.203 1.00 29.54 169 PRO B N 1
ATOM 2047 C CA . PRO B 1 144 ? 10.355 13.076 -36.748 1.00 29.81 169 PRO B CA 1
ATOM 2048 C C . PRO B 1 144 ? 9.395 12.570 -35.672 1.00 30.31 169 PRO B C 1
ATOM 2049 O O . PRO B 1 144 ? 9.823 12.234 -34.556 1.00 29.90 169 PRO B O 1
ATOM 2053 N N . GLU B 1 145 ? 8.113 12.509 -36.016 1.00 30.93 170 GLU B N 1
ATOM 2054 C CA . GLU B 1 145 ? 7.066 12.037 -35.096 1.00 32.39 170 GLU B CA 1
ATOM 2055 C C . GLU B 1 145 ? 7.134 10.574 -34.697 1.00 32.60 170 GLU B C 1
ATOM 2056 O O . GLU B 1 145 ? 6.702 10.187 -33.605 1.00 34.15 170 GLU B O 1
ATOM 2062 N N . GLY B 1 146 ? 7.681 9.738 -35.547 1.00 31.76 171 GLY B N 1
ATOM 2063 C CA . GLY B 1 146 ? 7.731 8.345 -35.176 1.00 31.81 171 GLY B CA 1
ATOM 2064 C C . GLY B 1 146 ? 8.825 7.960 -34.196 1.00 31.88 171 GLY B C 1
ATOM 2065 O O . GLY B 1 146 ? 8.907 6.793 -33.815 1.00 32.88 171 GLY B O 1
ATOM 2066 N N . LEU B 1 147 ? 9.650 8.920 -33.771 1.00 30.25 172 LEU B N 1
ATOM 2067 C CA . LEU B 1 147 ? 10.854 8.611 -32.986 1.00 29.05 172 LEU B CA 1
ATOM 2068 C C . LEU B 1 147 ? 10.777 9.119 -31.540 1.00 28.40 172 LEU B C 1
ATOM 2069 O O . LEU B 1 147 ? 9.952 9.964 -31.239 1.00 27.71 172 LEU B O 1
ATOM 2074 N N . MET B 1 148 ? 11.662 8.627 -30.663 1.00 28.12 173 MET B N 1
ATOM 2075 C CA . MET B 1 148 ? 11.755 9.183 -29.314 1.00 27.87 173 MET B CA 1
ATOM 2076 C C . MET B 1 148 ? 12.578 10.433 -29.459 1.00 26.83 173 MET B C 1
ATOM 2077 O O . MET B 1 148 ? 13.625 10.379 -30.075 1.00 26.10 173 MET B O 1
ATOM 2082 N N . PRO B 1 149 ? 12.113 11.581 -28.920 1.00 26.85 174 PRO B N 1
ATOM 2083 C CA . PRO B 1 149 ? 12.978 12.782 -28.971 1.00 25.66 174 PRO B CA 1
ATOM 2084 C C . PRO B 1 149 ? 14.366 12.542 -28.385 1.00 24.36 174 PRO B C 1
ATOM 2085 O O . PRO B 1 149 ? 14.495 11.754 -27.431 1.00 23.94 174 PRO B O 1
ATOM 2089 N N . SER B 1 150 ? 15.378 13.216 -28.942 1.00 22.05 175 SER B N 1
ATOM 2090 C CA . SER B 1 150 ? 16.756 13.042 -28.460 1.00 22.88 175 SER B CA 1
ATOM 2091 C C . SER B 1 150 ? 16.933 13.494 -26.998 1.00 22.12 175 SER B C 1
ATOM 2092 O O . SER B 1 150 ? 16.070 14.203 -26.439 1.00 21.62 175 SER B O 1
ATOM 2095 N N . ASP B 1 151 ? 18.027 13.077 -26.371 1.00 22.78 176 ASP B N 1
ATOM 2096 C CA . ASP B 1 151 ? 18.314 13.557 -25.007 1.00 23.57 176 ASP B CA 1
ATOM 2097 C C . ASP B 1 151 ? 18.416 15.075 -24.986 1.00 24.54 176 ASP B C 1
ATOM 2098 O O . ASP B 1 151 ? 17.980 15.708 -24.043 1.00 24.89 176 ASP B O 1
ATOM 2103 N N . ASP B 1 152 ? 18.935 15.671 -26.064 1.00 25.25 177 ASP B N 1
ATOM 2104 C CA . ASP B 1 152 ? 19.141 17.100 -26.120 1.00 25.95 177 ASP B CA 1
ATOM 2105 C C . ASP B 1 152 ? 17.823 17.797 -26.192 1.00 26.39 177 ASP B C 1
ATOM 2106 O O . ASP B 1 152 ? 17.700 18.917 -25.747 1.00 27.65 177 ASP B O 1
ATOM 2111 N N . THR B 1 153 ? 16.820 17.137 -26.751 1.00 26.14 178 THR B N 1
ATOM 2112 C CA . THR B 1 153 ? 15.467 17.698 -26.764 1.00 25.38 178 THR B CA 1
ATOM 2113 C C . THR B 1 153 ? 14.837 17.550 -25.396 1.00 25.04 178 THR B C 1
ATOM 2114 O O . THR B 1 153 ? 14.255 18.485 -24.858 1.00 26.47 178 THR B O 1
ATOM 2118 N N . LEU B 1 154 ? 14.965 16.366 -24.832 1.00 24.06 179 LEU B N 1
ATOM 2119 C CA . LEU B 1 154 ? 14.227 16.016 -23.641 1.00 24.06 179 LEU B CA 1
ATOM 2120 C C . LEU B 1 154 ? 14.682 16.763 -22.394 1.00 25.41 179 LEU B C 1
ATOM 2121 O O . LEU B 1 154 ? 13.905 16.927 -21.456 1.00 25.00 179 LEU B O 1
ATOM 2126 N N . LYS B 1 155 ? 15.944 17.189 -22.390 1.00 26.94 180 LYS B N 1
ATOM 2127 C CA . LYS B 1 155 ? 16.557 17.816 -21.224 1.00 28.73 180 LYS B CA 1
ATOM 2128 C C . LYS B 1 155 ? 15.699 18.940 -20.662 1.00 28.75 180 LYS B C 1
ATOM 2129 O O . LYS B 1 155 ? 15.641 19.141 -19.434 1.00 28.61 180 LYS B O 1
ATOM 2135 N N . ASN B 1 156 ? 14.992 19.619 -21.565 1.00 28.52 181 ASN B N 1
ATOM 2136 C CA . ASN B 1 156 ? 14.112 20.724 -21.206 1.00 28.42 181 ASN B CA 1
ATOM 2137 C C . ASN B 1 156 ? 12.642 20.377 -20.960 1.00 26.45 181 ASN B C 1
ATOM 2138 O O . ASN B 1 156 ? 11.892 21.257 -20.571 1.00 26.16 181 ASN B O 1
ATOM 2143 N N . TRP B 1 157 ? 12.235 19.124 -21.179 1.00 24.44 182 TRP B N 1
ATOM 2144 C CA . TRP B 1 157 ? 10.842 18.725 -20.985 1.00 22.32 182 TRP B CA 1
ATOM 2145 C C . TRP B 1 157 ? 10.605 18.665 -19.467 1.00 22.55 182 TRP B C 1
ATOM 2146 O O . TRP B 1 157 ? 11.564 18.644 -18.712 1.00 21.05 182 TRP B O 1
ATOM 2157 N N . LYS B 1 158 ? 9.345 18.641 -19.039 1.00 21.86 183 LYS B N 1
ATOM 2158 C CA . LYS B 1 158 ? 9.006 18.750 -17.594 1.00 23.18 183 LYS B CA 1
ATOM 2159 C C . LYS B 1 158 ? 7.964 17.712 -17.267 1.00 21.08 183 LYS B C 1
ATOM 2160 O O . LYS B 1 158 ? 7.188 17.306 -18.149 1.00 21.43 183 LYS B O 1
ATOM 2166 N N . VAL B 1 159 ? 7.918 17.302 -16.007 1.00 21.19 184 VAL B N 1
ATOM 2167 C CA . VAL B 1 159 ? 6.920 16.322 -15.569 1.00 20.47 184 VAL B CA 1
ATOM 2168 C C . VAL B 1 159 ? 5.511 16.864 -15.790 1.00 20.86 184 VAL B C 1
ATOM 2169 O O . VAL B 1 159 ? 5.152 17.924 -15.290 1.00 20.87 184 VAL B O 1
ATOM 2173 N N . SER B 1 160 ? 4.715 16.128 -16.555 1.00 21.79 185 SER B N 1
ATOM 2174 C CA . SER B 1 160 ? 3.307 16.513 -16.790 1.00 22.92 185 SER B CA 1
ATOM 2175 C C . SER B 1 160 ? 2.347 15.564 -16.061 1.00 22.84 185 SER B C 1
ATOM 2176 O O . SER B 1 160 ? 1.179 15.872 -15.850 1.00 23.24 185 SER B O 1
ATOM 2179 N N . LYS B 1 161 ? 2.849 14.416 -15.626 1.00 23.06 186 LYS B N 1
ATOM 2180 C CA . LYS B 1 161 ? 1.979 13.469 -14.953 1.00 23.20 186 LYS B CA 1
ATOM 2181 C C . LYS B 1 161 ? 2.828 12.573 -14.107 1.00 22.58 186 LYS B C 1
ATOM 2182 O O . LYS B 1 161 ? 3.879 12.158 -14.546 1.00 21.52 186 LYS B O 1
ATOM 2188 N N . ILE B 1 162 ? 2.349 12.253 -12.909 1.00 21.78 187 ILE B N 1
ATOM 2189 C CA . ILE B 1 162 ? 2.984 11.222 -12.068 1.00 20.59 187 ILE B CA 1
ATOM 2190 C C . ILE B 1 162 ? 2.071 10.009 -12.029 1.00 20.61 187 ILE B C 1
ATOM 2191 O O . ILE B 1 162 ? 0.857 10.155 -11.838 1.00 19.94 187 ILE B O 1
ATOM 2196 N N . ILE B 1 163 ? 2.616 8.816 -12.270 1.00 19.86 188 ILE B N 1
ATOM 2197 C CA . ILE B 1 163 ? 1.788 7.625 -12.403 1.00 20.41 188 ILE B CA 1
ATOM 2198 C C . ILE B 1 163 ? 2.195 6.612 -11.342 1.00 20.36 188 ILE B C 1
ATOM 2199 O O . ILE B 1 163 ? 3.375 6.266 -11.211 1.00 20.01 188 ILE B O 1
ATOM 2204 N N . TRP B 1 164 ? 1.223 6.143 -10.584 1.00 19.82 189 TRP B N 1
ATOM 2205 C CA . TRP B 1 164 ? 1.442 5.013 -9.687 1.00 19.47 189 TRP B CA 1
ATOM 2206 C C . TRP B 1 164 ? 0.726 3.810 -10.304 1.00 19.08 189 TRP B C 1
ATOM 2207 O O . TRP B 1 164 ? -0.427 3.929 -10.695 1.00 17.89 189 TRP B O 1
ATOM 2218 N N . ARG B 1 165 ? 1.392 2.657 -10.380 1.00 19.34 190 ARG B N 1
ATOM 2219 C CA . ARG B 1 165 ? 0.774 1.444 -10.854 1.00 21.54 190 ARG B CA 1
ATOM 2220 C C . ARG B 1 165 ? 0.955 0.386 -9.802 1.00 22.49 190 ARG B C 1
ATOM 2221 O O . ARG B 1 165 ? 1.981 0.279 -9.198 1.00 21.90 190 ARG B O 1
ATOM 2229 N N . ARG B 1 166 ? -0.042 -0.443 -9.627 1.00 24.73 191 ARG B N 1
ATOM 2230 C CA . ARG B 1 166 ? 0.128 -1.546 -8.716 1.00 28.13 191 ARG B CA 1
ATOM 2231 C C . ARG B 1 166 ? 0.938 -2.618 -9.469 1.00 29.44 191 ARG B C 1
ATOM 2232 O O . ARG B 1 166 ? 1.734 -3.335 -8.854 1.00 33.17 191 ARG B O 1
#

B-factor: mean 32.55, std 9.09, range [14.28, 64.38]

InterPro domains:
  IPR010938 Protein of unknown function DUF1131 [NF007990] (4-191)
  IPR010938 Protein of unknown function DUF1131 [PF06572] (24-191)
  IPR038714 YfeY-like superfamily [G3DSA:2.60.460.10] (26-191)

Foldseek 3Di:
DAAELAGFQQQGQQQACDDVSVVVRDDDDWDKDKDWDDDDNGIFIKMFTHDPPHGQWIFGDNGTFKIKGQNQPYYHPLRAGFFAFPLVQDQFQPPQWFPPCIKGAHPPHPFKIFRWDDDDDDDDHGDDGNVRRRGITTRIMMGGD/DAAEQAAFQQAGQPQFQDLVSVVVSDADKDKDWDDDPRDIWIKIFHDDPPDGQKIFTDPSGTFKMKGQHQVYYHPVRAGFFAAPLVADPFQPPQWDADPPALWIKGDDPPGPFKIFIWDDDDDDDRVDNGGRVRRRGTGTRIMMGGD

Secondary structure (DSSP, 8-state):
--EETTEETTB-TTSBSSHHHHHHH--SS-EEEEEEEEETTEEEEEEEEEETTEEEEEEE--B--EEEE--TT--BTTS--TT-BHHHH-S--TTTEEE--EEEEPTT-SSEEEEEE----S-TTSPPPHHHHTT-EEEEEEEE-/--EETTEETTEETTSBSSHHHHHHH--EEEEEEEEETTEEEEEEEEEETTEEEEEEEE--BEEEEEE--TTS-BTTS--TT-BHHHH-S--TTTEEEPP----EEEEPTT-SSEEEEEE----S-TTSPPPHHHHTT-EEEEEEEE-

Sequence (292 aa):
TKVSEQGVGELTASTPLQEQAIADALDGDYRLRSGMKTANGNVVRFFEVMKGDNVAMVINGGTISRIDVLDSDIPADTGVKIGTPFSDLYSKAFGNCQKAAVECKAEGSQQHISYQFSGEWRGPEGLMPSDDTLKNWKVSKIIWRRTKVSEQGVGELTASTPLQEQAIADALYRLRSGMKTANGNVVRFFEVMKGDNVAMVI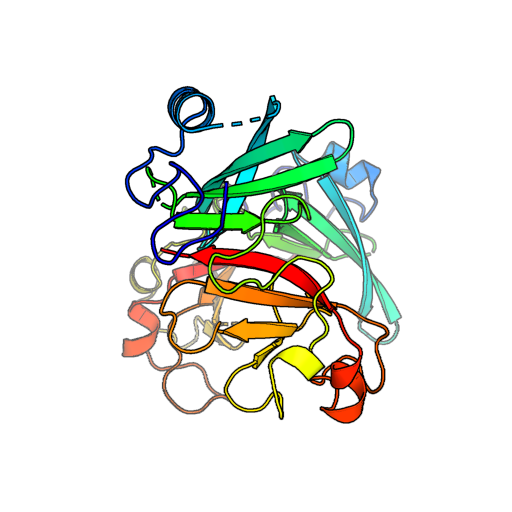NGDGTISRIDVLDSDIPADTGVKIGTPFSDLYSKAFGNCQKADGNRAVECKAEGSQHISYQFSGEWRGPEGLMPSDDTLKNWKVSKIIWRR

Nearest PDB structures (foldseek):
  2qzb-assembly1_A  TM=1.007E+00  e=2.001E-29  Escherichia coli K-12
  2qzb-assembly2_B  TM=9.713E-01  e=3.527E-24  Escherichia coli K-12
  7zfr-assembly1_B  TM=6.433E-01  e=5.946E+00  Homo sapiens
  4p57-assembly1_B  TM=6.485E-01  e=7.055E+00  Homo sapiens
  4p57-assembly2_D  TM=6.499E-01  e=8.370E+00  Homo sapiens

Organism: Escherichia coli (strain K12) (NCBI:txid83333)

Solvent-accessible surface area: 16415 Å² total; per-residue (Å²): 77,106,0,18,59,119,1,2,35,126,2,38,41,96,14,66,2,97,94,125,29,0,51,124,15,30,119,49,145,43,164,42,127,82,21,126,96,110,31,162,84,108,86,40,68,42,10,35,0,16,79,46,89,59,39,2,2,33,0,18,27,90,49,0,33,68,0,7,0,64,5,63,104,4,33,0,81,63,53,5,116,37,32,13,46,3,68,102,64,23,113,102,4,158,52,50,3,114,84,73,56,0,29,1,107,3,156,80,24,163,48,3,12,5,18,0,50,43,124,79,130,54,99,147,62,113,57,9,70,60,109,10,0,102,106,5,114,3,41,42,0,0,5,85,120,109,109,0,41,57,111,2,3,41,133,1,49,40,89,14,62,7,88,101,156,20,0,56,126,25,76,117,168,33,122,89,22,124,75,54,48,155,72,101,93,34,83,33,8,33,0,10,104,71,133,93,38,4,0,23,0,18,9,108,76,41,0,23,67,0,7,0,67,18,66,102,2,31,0,75,74,56,8,106,33,32,15,44,4,68,104,66,22,103,114,1,184,56,53,10,106,79,11,145,99,105,105,11,0,20,0,86,2,152,81,23,165,26,4,7,5,15,0,49,42,118,56,141,56,89,107,65,102,67,6,64,58,101,23,0,91,108,5,116,3,43,50,0,0,1,87,113

CATH classification: 2.60.460.10

Radius of gyration: 23.67 Å; Cα contacts (8 Å, |Δi|>4): 631; chains: 2; bounding box: 52×51×61 Å